Protein AF-0000000087665126 (afdb_homodimer)

Organism: Ancylostoma caninum (NCBI:txid29170)

Foldseek 3Di:
DDPCVVCVVVVLVVVLVVLVVVLCVLVVVLVVCVVVLACVPPDLVVLVVQLVVLVVQLVVCVVVVPVSSNVSSVVSNVSSVVSVVSNVVSNVGRPPPD/DDPCVVCVVVVLVVVLVVLVVVLCVLVVVLVVCVVQLACVPPDLVVLVVQLVVLVVQLVVCVVVVPVSSNVSSVVSNVSSVVSVVSNVVSNVGRPPPD

InterPro domains:
  IPR004316 Sugar transporter SWEET repeat [PF03083] (10-93)
  IPR047664 Sugar transporter SWEET [PTHR10791] (20-92)

pLDDT: mean 90.94, std 9.3, range [37.19, 98.06]

Secondary structure (DSSP, 8-state):
--HHHHHHHHHHHHHHHHHHHHHHTHHHHHHHHHHHTS-TT--SHHHHHHHHHHHHHHHHHHHHT-HHHHHHHHHHHHHHHHHHHHHHHHHHS-S---/--HHHHHHHHHHHHHHHHHHHHHHTHHHHHHHHHHHTS-TT--SHHHHHHHHHHHHHHHHHHHHT-HHHHHHHHHHHHHHHHHHHHHHHHHHS-S---

Nearest PDB structures (foldseek):
  4rng-assembly4_C-2  TM=8.001E-01  e=9.526E-03  Thermodesulfovibrio yellowstonii DSM 11347
  4rng-assembly2_D  TM=8.022E-01  e=1.193E-02  Thermodesulfovibrio yellowstonii DSM 11347
  5uhs-assembly1_B  TM=7.343E-01  e=8.045E-03  Leptospira biflexa serovar Patoc strain 'Patoc 1 (Paris)'
  4qnc-assembly1_A  TM=7.552E-01  e=1.770E-02  Leptospira biflexa serovar Patoc strain 'Patoc 1 (Paris)'
  4x5m-assembly2_B  TM=6.784E-01  e=4.120E-02  Escherichia coli UMEA 3162-1

Structure (mmCIF, N/CA/C/O backbone):
data_AF-0000000087665126-model_v1
#
loop_
_entity.id
_entity.type
_entity.pdbx_description
1 polymer 'Sugar transporter SWEET1'
#
loop_
_atom_site.group_PDB
_atom_site.id
_atom_site.type_symbol
_atom_site.label_atom_id
_atom_site.label_alt_id
_atom_site.label_comp_id
_atom_site.label_asym_id
_atom_site.label_entity_id
_atom_site.label_seq_id
_atom_site.pdbx_PDB_ins_code
_atom_site.Cartn_x
_atom_site.Cartn_y
_atom_site.Cartn_z
_atom_site.occupancy
_atom_site.B_iso_or_equiv
_atom_site.auth_seq_id
_atom_site.auth_comp_id
_atom_site.auth_asym_id
_atom_site.auth_atom_id
_atom_site.pdbx_PDB_model_num
ATOM 1 N N . MET A 1 1 ? -15.461 -27.641 -11.719 1 64.5 1 MET A N 1
ATOM 2 C CA . MET A 1 1 ? -15.117 -26.234 -11.516 1 64.5 1 MET A CA 1
ATOM 3 C C . MET A 1 1 ? -14.914 -25.938 -10.031 1 64.5 1 MET A C 1
ATOM 5 O O . MET A 1 1 ? -15.836 -26.094 -9.227 1 64.5 1 MET A O 1
ATOM 9 N N . THR A 1 2 ? -13.555 -25.922 -9.477 1 79.25 2 THR A N 1
ATOM 10 C CA . THR A 1 2 ? -13.211 -25.859 -8.062 1 79.25 2 THR A CA 1
ATOM 11 C C . THR A 1 2 ? -13.555 -24.469 -7.496 1 79.25 2 THR A C 1
ATOM 13 O O . THR A 1 2 ? -13.805 -23.531 -8.25 1 79.25 2 THR A O 1
ATOM 16 N N . LEU A 1 3 ? -14.031 -24.578 -6.344 1 79.62 3 LEU A N 1
ATOM 17 C CA . LEU A 1 3 ? -14.273 -23.344 -5.617 1 79.62 3 LEU A CA 1
ATOM 18 C C . LEU A 1 3 ? -13.242 -22.281 -5.988 1 79.62 3 LEU A C 1
ATOM 20 O O . LEU A 1 3 ? -13.578 -21.109 -6.156 1 79.62 3 LEU A O 1
ATOM 24 N N . ALA A 1 4 ? -12.055 -22.75 -6.184 1 83.19 4 ALA A N 1
ATOM 25 C CA . ALA A 1 4 ? -10.977 -21.812 -6.52 1 83.19 4 ALA A CA 1
ATOM 26 C C . ALA A 1 4 ? -11.203 -21.188 -7.895 1 83.19 4 ALA A C 1
ATOM 28 O O . ALA A 1 4 ? -11.008 -19.984 -8.07 1 83.19 4 ALA A O 1
ATOM 29 N N . GLU A 1 5 ? -11.641 -21.906 -8.836 1 88.88 5 GLU A N 1
ATOM 30 C CA . GLU A 1 5 ? -11.867 -21.422 -10.188 1 88.88 5 GLU A CA 1
ATOM 31 C C . GLU A 1 5 ? -13.039 -20.453 -10.25 1 88.88 5 GLU A C 1
ATOM 33 O O . GLU A 1 5 ? -13.062 -19.531 -11.078 1 88.88 5 GLU A O 1
ATOM 38 N N . ASP A 1 6 ? -13.922 -20.688 -9.352 1 91.75 6 ASP A N 1
ATOM 39 C CA . ASP A 1 6 ? -15.125 -19.859 -9.344 1 91.75 6 ASP A CA 1
ATOM 40 C C . ASP A 1 6 ? -14.891 -18.547 -8.586 1 91.75 6 ASP A C 1
ATOM 42 O O . ASP A 1 6 ? -15.445 -17.516 -8.938 1 91.75 6 ASP A O 1
ATOM 46 N N . VAL A 1 7 ? -14.141 -18.625 -7.57 1 92.44 7 VAL A N 1
ATOM 47 C CA . VAL A 1 7 ? -14 -17.484 -6.652 1 92.44 7 VAL A CA 1
ATOM 48 C C . VAL A 1 7 ? -12.82 -16.609 -7.09 1 92.44 7 VAL A C 1
ATOM 50 O O . VAL A 1 7 ? -12.82 -15.406 -6.855 1 92.44 7 VAL A O 1
ATOM 53 N N . LEU A 1 8 ? -11.828 -17.141 -7.809 1 94.38 8 LEU A N 1
ATOM 54 C CA . LEU A 1 8 ? -10.562 -16.484 -8.109 1 94.38 8 LEU A CA 1
ATOM 55 C C . LEU A 1 8 ? -10.789 -15.25 -8.977 1 94.38 8 LEU A C 1
ATOM 57 O O . LEU A 1 8 ? -10.188 -14.203 -8.734 1 94.38 8 LEU A O 1
ATOM 61 N N . PRO A 1 9 ? -11.68 -15.32 -9.961 1 94.38 9 PRO A N 1
ATOM 62 C CA . PRO A 1 9 ? -11.875 -14.117 -10.766 1 94.38 9 PRO A CA 1
ATOM 63 C C . PRO A 1 9 ? -12.43 -12.945 -9.961 1 94.38 9 PRO A C 1
ATOM 65 O O . PRO A 1 9 ? -12.07 -11.797 -10.203 1 94.38 9 PRO A O 1
ATOM 68 N N . TYR A 1 10 ? -13.242 -13.266 -9.062 1 94.06 10 TYR A N 1
ATOM 69 C CA . TYR A 1 10 ? -13.82 -12.219 -8.227 1 94.06 10 TYR A CA 1
ATOM 70 C C . TYR A 1 10 ? -12.781 -11.664 -7.254 1 94.06 10 TYR A C 1
ATOM 72 O O . TYR A 1 10 ? -12.719 -10.453 -7.027 1 94.06 10 TYR A O 1
ATOM 80 N N . LEU A 1 11 ? -12 -12.484 -6.727 1 93.81 11 LEU A N 1
ATOM 81 C CA . LEU A 1 11 ? -10.945 -12.062 -5.809 1 93.81 11 LEU A CA 1
ATOM 82 C C . LEU A 1 11 ? -9.883 -11.242 -6.539 1 93.81 11 LEU A C 1
ATOM 84 O O . LEU A 1 11 ? -9.398 -10.242 -6.012 1 93.81 11 LEU A O 1
ATOM 88 N N . SER A 1 12 ? -9.555 -11.68 -7.695 1 96.44 12 SER A N 1
ATOM 89 C CA . SER A 1 12 ? -8.602 -10.945 -8.516 1 96.44 12 SER A CA 1
ATOM 90 C C . SER A 1 12 ? -9.086 -9.523 -8.781 1 96.44 12 SER A C 1
ATOM 92 O O . SER A 1 12 ? -8.328 -8.562 -8.625 1 96.44 12 SER A O 1
ATOM 94 N N . PHE A 1 13 ? -10.312 -9.516 -9.125 1 96.44 13 PHE A N 1
ATOM 95 C CA . PHE A 1 13 ? -10.906 -8.219 -9.414 1 96.44 13 PHE A CA 1
ATOM 96 C C . PHE A 1 13 ? -10.922 -7.34 -8.172 1 96.44 13 PHE A C 1
ATOM 98 O O . PHE A 1 13 ? -10.562 -6.16 -8.234 1 96.44 13 PHE A O 1
ATOM 105 N N . SER A 1 14 ? -11.297 -7.785 -7.039 1 96.19 14 SER A N 1
ATOM 106 C CA . SER A 1 14 ? -11.367 -7.027 -5.793 1 96.19 14 SER A CA 1
ATOM 107 C C . SER A 1 14 ? -9.977 -6.594 -5.336 1 96.19 14 SER A C 1
ATOM 109 O O . SER A 1 14 ? -9.797 -5.469 -4.859 1 96.19 14 SER A O 1
ATOM 111 N N . ALA A 1 15 ? -9.055 -7.48 -5.48 1 96.38 15 ALA A N 1
ATOM 112 C CA . ALA A 1 15 ? -7.676 -7.164 -5.113 1 96.38 15 ALA A CA 1
ATOM 113 C C . ALA A 1 15 ? -7.125 -6.031 -5.977 1 96.38 15 ALA A C 1
ATOM 115 O O . ALA A 1 15 ? -6.488 -5.109 -5.461 1 96.38 15 ALA A O 1
ATOM 116 N N . ILE A 1 16 ? -7.48 -6.07 -7.242 1 97.06 16 ILE A N 1
ATOM 117 C CA . ILE A 1 16 ? -7.035 -5.031 -8.156 1 97.06 16 ILE A CA 1
ATOM 118 C C . ILE A 1 16 ? -7.68 -3.697 -7.785 1 97.06 16 ILE A C 1
ATOM 120 O O . ILE A 1 16 ? -6.984 -2.691 -7.617 1 97.06 16 ILE A O 1
ATOM 124 N N . CYS A 1 17 ? -8.93 -3.723 -7.547 1 96.19 17 CYS A N 1
ATOM 125 C CA . CYS A 1 17 ? -9.672 -2.502 -7.25 1 96.19 17 CYS A CA 1
ATOM 126 C C . CYS A 1 17 ? -9.195 -1.888 -5.938 1 96.19 17 CYS A C 1
ATOM 128 O O . CYS A 1 17 ? -8.969 -0.679 -5.859 1 96.19 17 CYS A O 1
ATOM 130 N N . SER A 1 18 ? -9.039 -2.633 -4.953 1 95.25 18 SER A N 1
ATOM 131 C CA . SER A 1 18 ? -8.625 -2.123 -3.65 1 95.25 18 SER A CA 1
ATOM 132 C C . SER A 1 18 ? -7.199 -1.582 -3.699 1 95.25 18 SER A C 1
ATOM 134 O O . SER A 1 18 ? -6.898 -0.555 -3.088 1 95.25 18 SER A O 1
ATOM 136 N N . THR A 1 19 ? -6.324 -2.24 -4.434 1 96.19 19 THR A N 1
ATOM 137 C CA . THR A 1 19 ? -4.945 -1.787 -4.562 1 96.19 19 THR A CA 1
ATOM 138 C C . THR A 1 19 ? -4.875 -0.481 -5.348 1 96.19 19 THR A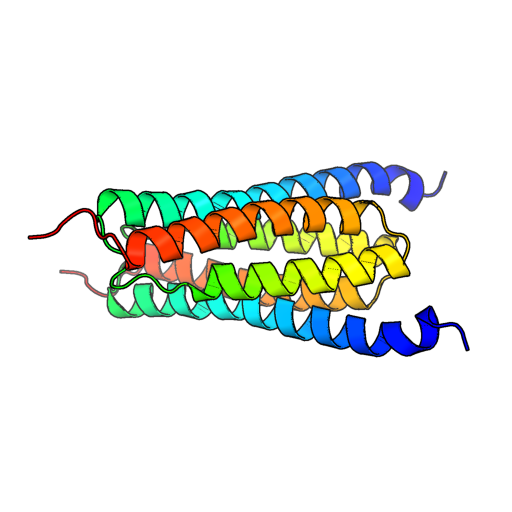 C 1
ATOM 140 O O . THR A 1 19 ? -4.145 0.439 -4.969 1 96.19 19 T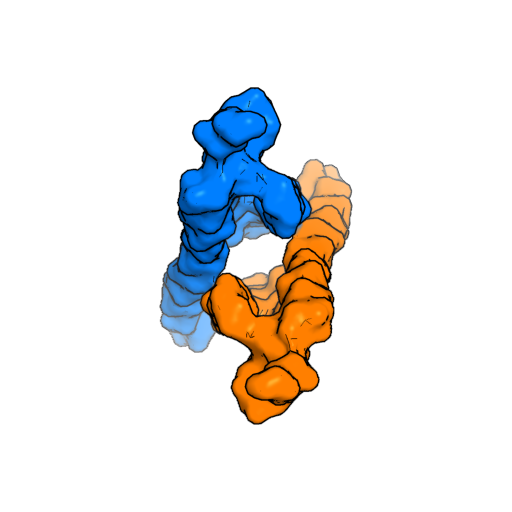HR A O 1
ATOM 143 N N . ILE A 1 20 ? -5.668 -0.393 -6.371 1 94.06 20 ILE A N 1
ATOM 144 C CA . ILE A 1 20 ? -5.723 0.848 -7.133 1 94.06 20 ILE A CA 1
ATOM 145 C C . ILE A 1 20 ? -6.281 1.969 -6.262 1 94.06 20 ILE A C 1
ATOM 147 O O . ILE A 1 20 ? -5.797 3.102 -6.309 1 94.06 20 ILE A O 1
ATOM 151 N N . GLY A 1 21 ? -7.32 1.674 -5.5 1 92.62 21 GLY A N 1
ATOM 152 C CA . GLY A 1 21 ? -7.832 2.623 -4.523 1 92.62 21 GLY A CA 1
ATOM 153 C C . GLY A 1 21 ? -6.77 3.105 -3.549 1 92.62 21 GLY A C 1
ATOM 154 O O . GLY A 1 21 ? -6.703 4.297 -3.236 1 92.62 21 GLY A O 1
ATOM 155 N N . LEU A 1 22 ? -5.965 2.209 -3.117 1 91.38 22 LEU A N 1
ATOM 156 C CA . LEU A 1 22 ? -4.883 2.543 -2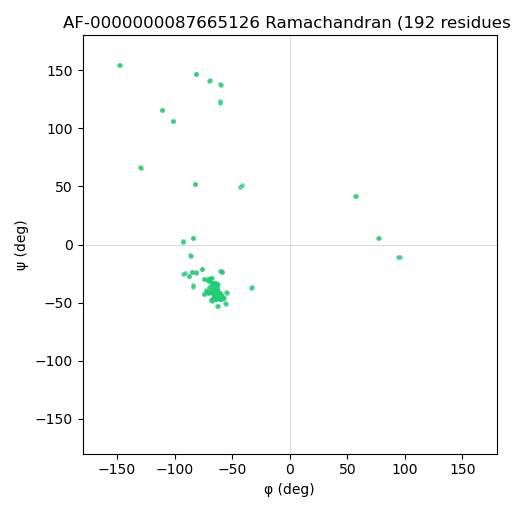.195 1 91.38 22 LEU A CA 1
ATOM 157 C C . LEU A 1 22 ? -3.885 3.492 -2.85 1 91.38 22 LEU A C 1
ATOM 159 O O . LEU A 1 22 ? -3.443 4.461 -2.227 1 91.38 22 LEU A O 1
ATOM 163 N N . PHE A 1 23 ? -3.551 3.244 -4.07 1 93.31 23 PHE A N 1
ATOM 164 C CA . PHE A 1 23 ? -2.596 4.09 -4.777 1 93.31 23 PHE A CA 1
ATOM 165 C C . PHE A 1 23 ? -3.18 5.473 -5.035 1 93.31 23 PHE A C 1
ATOM 167 O O . PHE A 1 23 ? -2.453 6.469 -5.043 1 93.31 23 PHE A O 1
ATOM 174 N N . LEU A 1 24 ? -4.445 5.527 -5.156 1 90.94 24 LEU A N 1
ATOM 175 C CA . LEU A 1 24 ? -5.082 6.809 -5.426 1 90.94 24 LEU A CA 1
ATOM 176 C C . LEU A 1 24 ? -5.137 7.664 -4.164 1 90.94 24 LEU A C 1
ATOM 178 O O . LEU A 1 24 ? -5.293 8.883 -4.238 1 90.94 24 LEU A O 1
ATOM 182 N N . CYS A 1 25 ? -5.035 7.039 -2.969 1 86.12 25 CYS A N 1
ATOM 183 C CA . CYS A 1 25 ? -4.957 7.801 -1.728 1 86.12 25 CYS A CA 1
ATOM 184 C C . CYS A 1 25 ? -3.752 8.734 -1.735 1 86.12 25 CYS A C 1
ATOM 186 O O . CYS A 1 25 ? -3.748 9.758 -1.049 1 86.12 25 CYS A O 1
ATOM 188 N N . GLY A 1 26 ? -2.686 8.484 -2.521 1 86.62 26 GLY A N 1
ATOM 189 C CA . GLY A 1 26 ? -1.535 9.359 -2.664 1 86.62 26 GLY A CA 1
ATOM 190 C C . GLY A 1 26 ? -1.896 10.734 -3.195 1 86.62 26 GLY A C 1
ATOM 191 O O . GLY A 1 26 ? -1.176 11.711 -2.957 1 86.62 26 GLY A O 1
ATOM 192 N N . LEU A 1 27 ? -3.059 10.766 -3.887 1 88.12 27 LEU A N 1
ATOM 193 C CA . LEU A 1 27 ? -3.537 12.047 -4.406 1 88.12 27 LEU A CA 1
ATOM 194 C C . LEU A 1 27 ? -3.904 12.992 -3.27 1 88.12 27 LEU A C 1
ATOM 196 O O . LEU A 1 27 ? -3.789 14.211 -3.41 1 88.12 27 LEU A O 1
ATOM 200 N N . GLN A 1 28 ? -4.375 12.375 -2.252 1 82.88 28 GLN A N 1
ATOM 201 C CA . GLN A 1 28 ? -4.723 13.195 -1.1 1 82.88 28 GLN A CA 1
ATOM 202 C C . GLN A 1 28 ? -3.496 13.93 -0.556 1 82.88 28 GLN A C 1
ATOM 204 O O . GLN A 1 28 ? -3.57 15.109 -0.21 1 82.88 28 GLN A O 1
ATOM 209 N N . ILE A 1 29 ? -2.416 13.234 -0.465 1 83.12 29 ILE A N 1
ATOM 210 C CA . ILE A 1 29 ? -1.168 13.836 -0.003 1 83.12 29 ILE A CA 1
ATOM 211 C C . ILE A 1 29 ? -0.731 14.93 -0.972 1 83.12 29 ILE A C 1
ATOM 213 O O . ILE A 1 29 ? -0.358 16.031 -0.551 1 83.12 29 ILE A O 1
ATOM 217 N N . CYS A 1 30 ? -0.88 14.75 -2.184 1 89.06 30 CYS A N 1
ATOM 218 C CA . CYS A 1 30 ? -0.479 15.719 -3.199 1 89.06 30 CYS A CA 1
ATOM 219 C C . CYS A 1 30 ? -1.371 16.953 -3.16 1 89.06 30 CYS A C 1
ATOM 221 O O . CYS A 1 30 ? -0.898 18.078 -3.365 1 89.06 30 CYS A O 1
ATOM 223 N N . SER A 1 31 ? -2.619 16.625 -2.889 1 87.5 31 SER A N 1
ATOM 224 C CA . SER A 1 31 ? -3.547 17.75 -2.785 1 87.5 31 SER A CA 1
ATOM 225 C C . SER A 1 31 ? -3.193 18.656 -1.607 1 87.5 31 SER A C 1
ATOM 227 O O . SER A 1 31 ? -3.279 19.875 -1.709 1 87.5 31 SER A O 1
ATOM 229 N N . ARG A 1 32 ? -2.811 18.078 -0.585 1 83.56 32 ARG A N 1
ATOM 230 C CA . ARG A 1 32 ? -2.402 18.859 0.586 1 83.56 32 ARG A CA 1
ATOM 231 C C . ARG A 1 32 ? -1.146 19.672 0.296 1 83.56 32 ARG A C 1
ATOM 233 O O . ARG A 1 32 ? -1.043 20.828 0.708 1 83.56 32 ARG A O 1
ATOM 240 N N . ILE A 1 33 ? -0.243 19.156 -0.381 1 86.81 33 ILE A N 1
ATOM 241 C CA . ILE A 1 33 ? 0.986 19.828 -0.771 1 86.81 33 ILE A CA 1
ATOM 242 C C . ILE A 1 33 ? 0.651 21.031 -1.66 1 86.81 33 ILE A C 1
ATOM 244 O O . ILE A 1 33 ? 1.206 22.125 -1.483 1 86.81 33 ILE A O 1
ATOM 248 N N . ARG A 1 34 ? -0.2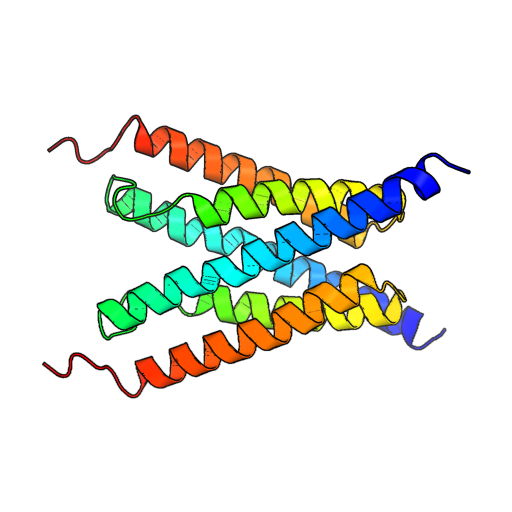7 20.719 -2.504 1 89.69 34 ARG A N 1
ATOM 249 C CA . ARG A 1 34 ? -0.683 21.781 -3.41 1 89.69 34 ARG A CA 1
ATOM 250 C C . ARG A 1 34 ? -1.339 22.938 -2.646 1 89.69 34 ARG A C 1
ATOM 252 O O . ARG A 1 34 ? -1.068 24.109 -2.92 1 89.69 34 ARG A O 1
ATOM 259 N N . GLN A 1 35 ? -2.182 22.625 -1.687 1 88 35 GLN A N 1
ATOM 260 C CA . GLN A 1 35 ? -2.908 23.625 -0.905 1 88 35 GLN A CA 1
ATOM 261 C C . GLN A 1 35 ? -1.958 24.438 -0.033 1 88 35 GLN A C 1
ATOM 263 O O . GLN A 1 35 ? -2.115 25.656 0.096 1 88 35 GLN A O 1
ATOM 268 N N . ARG A 1 36 ? -0.959 23.766 0.536 1 87.75 36 ARG A N 1
ATOM 269 C CA . ARG A 1 36 ? -0.003 24.438 1.408 1 87.75 36 ARG A CA 1
ATOM 270 C C . ARG A 1 36 ? 1.072 25.156 0.594 1 87.75 36 ARG A C 1
ATOM 272 O O . ARG A 1 36 ? 1.711 26.078 1.082 1 87.75 36 ARG A O 1
ATOM 279 N N . GLY A 1 37 ? 1.25 24.688 -0.558 1 91.62 37 GLY A N 1
ATOM 280 C CA . GLY A 1 37 ? 2.236 25.281 -1.444 1 91.62 37 GLY A CA 1
ATOM 281 C C . GLY A 1 37 ? 3.662 24.875 -1.103 1 91.62 37 GLY A C 1
ATOM 282 O O . GLY A 1 37 ? 4.613 25.5 -1.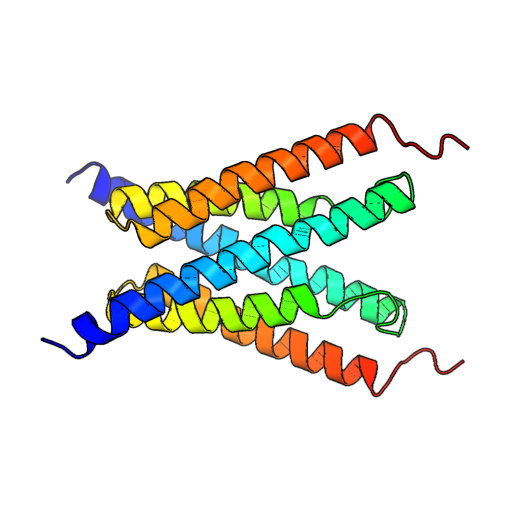582 1 91.62 37 GLY A O 1
ATOM 283 N N . THR A 1 38 ? 3.795 23.984 -0.158 1 88.44 38 THR A N 1
ATOM 284 C CA . THR A 1 38 ? 5.113 23.531 0.28 1 88.44 38 THR A CA 1
ATOM 285 C C . THR A 1 38 ? 5.062 22.078 0.725 1 88.44 38 THR A C 1
ATOM 287 O O . THR A 1 38 ? 3.992 21.547 1.033 1 88.44 38 THR A O 1
ATOM 290 N N . THR A 1 39 ? 6.16 21.422 0.642 1 88.5 39 THR A N 1
ATOM 291 C CA . THR A 1 39 ? 6.254 20.031 1.097 1 88.5 39 THR A CA 1
ATOM 292 C C . THR A 1 39 ? 6.719 19.969 2.549 1 88.5 39 THR A C 1
ATOM 294 O O . THR A 1 39 ? 6.852 18.891 3.117 1 88.5 39 THR A O 1
ATOM 297 N N . GLU A 1 40 ? 6.91 21.141 3.164 1 83 40 GLU A N 1
ATOM 298 C CA . GLU A 1 40 ? 7.395 21.172 4.539 1 83 40 GLU A CA 1
ATOM 299 C C . GLU A 1 40 ? 6.434 20.453 5.484 1 83 40 GLU A C 1
ATOM 301 O O . GLU A 1 40 ? 5.223 20.688 5.441 1 83 40 GLU A O 1
ATOM 306 N N . GLY A 1 41 ? 6.883 19.438 6.23 1 77.75 41 GLY A N 1
ATOM 307 C CA . GLY A 1 41 ? 6.055 18.688 7.16 1 77.75 41 GLY A CA 1
ATOM 308 C C . GLY A 1 41 ? 5.465 17.422 6.555 1 77.75 41 GLY A C 1
ATOM 309 O O . GLY A 1 41 ? 4.762 16.672 7.234 1 77.75 41 GLY A O 1
ATOM 310 N N . THR A 1 42 ? 5.648 17.375 5.188 1 77.25 42 THR A N 1
ATOM 311 C CA . THR A 1 42 ? 5.156 16.188 4.508 1 77.25 42 THR A CA 1
ATOM 312 C C . THR A 1 42 ? 6.316 15.344 3.984 1 77.25 42 THR A C 1
ATOM 314 O O . THR A 1 42 ? 7.098 15.805 3.148 1 77.25 42 THR A O 1
ATOM 317 N N . GLY A 1 43 ? 6.512 14.141 4.469 1 79.25 43 GLY A N 1
ATOM 318 C CA . GLY A 1 43 ? 7.59 13.266 4.031 1 79.25 43 GLY A CA 1
ATOM 319 C C . GLY A 1 43 ? 7.277 12.531 2.744 1 79.25 43 GLY A C 1
ATOM 320 O O . GLY A 1 43 ? 6.113 12.305 2.42 1 79.25 43 GLY A O 1
ATOM 321 N N . SER A 1 44 ? 8.375 12.312 1.943 1 84.75 44 SER A N 1
ATOM 322 C CA . SER A 1 44 ? 8.25 11.547 0.708 1 84.75 44 SER A CA 1
ATOM 323 C C . SER A 1 44 ? 8.336 10.047 0.975 1 84.75 44 SER A C 1
ATOM 325 O O . SER A 1 44 ? 8.227 9.242 0.049 1 84.75 44 SER A O 1
ATOM 327 N N . GLY A 1 45 ? 8.391 9.633 2.164 1 85.69 45 GLY A N 1
ATOM 328 C CA . GLY A 1 45 ? 8.633 8.258 2.568 1 85.69 45 GLY A CA 1
ATOM 329 C C . GLY A 1 45 ? 7.641 7.273 1.971 1 85.69 45 GLY A C 1
ATOM 330 O O . GLY A 1 45 ? 8.031 6.328 1.287 1 85.69 45 GLY A O 1
ATOM 331 N N . PRO A 1 46 ? 6.383 7.609 2.131 1 84 46 PRO A N 1
ATOM 332 C CA . PRO A 1 46 ? 5.383 6.672 1.623 1 84 46 PRO A CA 1
ATOM 333 C C . PRO A 1 46 ? 5.449 6.5 0.107 1 84 46 PRO A C 1
ATOM 335 O O . PRO A 1 46 ? 5.27 5.391 -0.4 1 84 46 PRO A O 1
ATOM 338 N N . PHE A 1 47 ? 5.801 7.559 -0.633 1 92.25 47 PHE A N 1
ATOM 339 C CA . PHE A 1 47 ? 5.859 7.492 -2.088 1 92.25 47 PHE A CA 1
ATOM 340 C C . PHE A 1 47 ? 7.086 6.707 -2.543 1 92.25 47 PHE A C 1
ATOM 342 O O . PHE A 1 47 ? 6.992 5.867 -3.443 1 92.25 47 PHE A O 1
ATOM 349 N N . LEU A 1 48 ? 8.148 6.969 -1.899 1 92.56 48 LEU A N 1
ATOM 350 C CA . LEU A 1 48 ? 9.398 6.316 -2.268 1 92.56 48 LEU A CA 1
ATOM 351 C C . LEU A 1 48 ? 9.344 4.824 -1.97 1 92.56 48 LEU A C 1
ATOM 353 O O . LEU A 1 48 ? 9.695 4 -2.82 1 92.56 48 LEU A O 1
ATOM 357 N N . ILE A 1 49 ? 8.93 4.457 -0.826 1 93.88 49 ILE A N 1
ATOM 358 C CA . ILE A 1 49 ? 8.883 3.055 -0.422 1 93.88 49 ILE A CA 1
ATOM 359 C C . ILE A 1 49 ? 7.875 2.299 -1.28 1 93.88 49 ILE A C 1
ATOM 361 O O . ILE A 1 49 ? 8.117 1.16 -1.685 1 93.88 49 ILE A O 1
ATOM 365 N N . THR A 1 50 ? 6.734 2.939 -1.585 1 95.38 50 THR A N 1
ATOM 366 C CA . THR A 1 50 ? 5.746 2.307 -2.451 1 95.38 50 THR A CA 1
ATOM 367 C C . THR A 1 50 ? 6.316 2.076 -3.846 1 95.38 50 THR A C 1
ATOM 369 O O . THR A 1 50 ? 6.074 1.034 -4.461 1 95.38 50 THR A O 1
ATOM 372 N N . PHE A 1 51 ? 7.086 3.037 -4.344 1 96.44 51 PHE A N 1
ATOM 373 C CA . PHE A 1 51 ? 7.727 2.93 -5.648 1 96.44 51 PHE A CA 1
ATOM 374 C C . PHE A 1 51 ? 8.664 1.726 -5.695 1 96.44 51 PHE A C 1
ATOM 376 O O . PHE A 1 51 ? 8.594 0.918 -6.625 1 96.44 51 PHE A O 1
ATOM 383 N N . ILE A 1 52 ? 9.422 1.611 -4.711 1 96.38 52 ILE A N 1
ATOM 384 C CA . ILE A 1 52 ? 10.367 0.511 -4.605 1 96.38 52 ILE A CA 1
ATOM 385 C C . ILE A 1 52 ? 9.617 -0.811 -4.473 1 96.38 52 ILE A C 1
ATOM 387 O O . ILE A 1 52 ? 9.961 -1.796 -5.133 1 96.38 52 ILE A O 1
ATOM 391 N N . SER A 1 53 ? 8.594 -0.825 -3.676 1 97.31 53 SER A N 1
ATOM 392 C CA . SER A 1 53 ? 7.793 -2.025 -3.463 1 97.31 53 SER A CA 1
ATOM 393 C C . SER A 1 53 ? 7.133 -2.484 -4.758 1 97.31 53 SER A C 1
ATOM 395 O O . SER A 1 53 ? 7.184 -3.668 -5.102 1 97.31 53 SER A O 1
ATOM 397 N N . CYS A 1 54 ? 6.617 -1.571 -5.484 1 98 54 CYS A N 1
ATOM 398 C CA . CYS A 1 54 ? 5.988 -1.91 -6.754 1 98 54 CYS A CA 1
ATOM 399 C C . CYS A 1 54 ? 7.004 -2.506 -7.723 1 98 54 CYS A C 1
ATOM 401 O O . CYS A 1 54 ? 6.684 -3.426 -8.477 1 98 54 CYS A O 1
ATOM 403 N N . ALA A 1 55 ? 8.188 -2.006 -7.719 1 98 55 ALA A N 1
ATOM 404 C CA . ALA A 1 55 ? 9.227 -2.527 -8.594 1 98 55 ALA A CA 1
ATOM 405 C C . ALA A 1 55 ? 9.57 -3.973 -8.242 1 98 55 ALA A C 1
ATOM 407 O O . ALA A 1 55 ? 9.688 -4.824 -9.125 1 98 55 ALA A O 1
ATOM 408 N N . PHE A 1 56 ? 9.641 -4.25 -6.973 1 97.38 56 PHE A N 1
ATOM 409 C CA . PHE A 1 56 ? 9.969 -5.598 -6.531 1 97.38 56 PHE A CA 1
ATOM 410 C C . PHE A 1 56 ? 8.82 -6.559 -6.816 1 97.38 56 PHE A C 1
ATOM 412 O O . PHE A 1 56 ? 9.031 -7.668 -7.309 1 97.38 56 PHE A O 1
ATOM 419 N N . TRP A 1 57 ? 7.621 -6.164 -6.602 1 97.69 57 TRP A N 1
ATOM 420 C CA . TRP A 1 57 ? 6.457 -7.023 -6.809 1 97.69 57 TRP A CA 1
ATOM 421 C C . TRP A 1 57 ? 6.211 -7.25 -8.297 1 97.69 57 TRP A C 1
ATOM 423 O O . TRP A 1 57 ? 5.715 -8.305 -8.695 1 97.69 57 TRP A O 1
ATOM 433 N N . LEU A 1 58 ? 6.594 -6.234 -9.047 1 97.94 58 LEU A N 1
ATOM 434 C CA . LEU A 1 58 ? 6.48 -6.402 -10.492 1 97.94 58 LEU A CA 1
ATOM 435 C C . LEU A 1 58 ? 7.398 -7.512 -10.984 1 97.94 58 LEU A C 1
ATOM 437 O O . LEU A 1 58 ? 6.969 -8.398 -11.727 1 97.94 58 LEU A O 1
ATOM 441 N N . GLN A 1 59 ? 8.594 -7.492 -10.547 1 97.62 59 GLN A N 1
ATOM 442 C CA . GLN A 1 59 ? 9.539 -8.539 -10.914 1 97.62 59 GLN A CA 1
ATOM 443 C C . GLN A 1 59 ? 9.102 -9.891 -10.367 1 97.62 59 GLN A C 1
ATOM 445 O O . GLN A 1 59 ? 9.188 -10.906 -11.07 1 97.62 59 GLN A O 1
ATOM 450 N N . TYR A 1 60 ? 8.617 -9.867 -9.195 1 96.94 60 TYR A N 1
ATOM 451 C CA . TYR A 1 60 ? 8.086 -11.078 -8.562 1 96.94 60 TYR A CA 1
ATOM 452 C C . TYR A 1 60 ? 6.93 -11.648 -9.367 1 96.94 60 TYR A C 1
ATOM 454 O O . TYR A 1 60 ? 6.883 -12.859 -9.625 1 96.94 60 TYR A O 1
ATOM 462 N N . GLY A 1 61 ? 6.055 -10.758 -9.727 1 97.12 61 GLY A N 1
ATOM 463 C CA . GLY A 1 61 ? 4.914 -11.188 -10.523 1 97.12 61 GLY A CA 1
ATOM 464 C C . GLY A 1 61 ? 5.309 -11.781 -11.859 1 97.12 61 GLY A C 1
ATOM 465 O O . GLY A 1 61 ? 4.711 -12.758 -12.305 1 97.12 61 GLY A O 1
ATOM 466 N N . VAL A 1 62 ? 6.285 -11.172 -12.547 1 96.5 62 VAL A N 1
ATOM 467 C CA . VAL A 1 62 ? 6.754 -11.664 -13.836 1 96.5 62 VAL A CA 1
ATOM 468 C C . VAL A 1 62 ? 7.328 -13.07 -13.68 1 96.5 62 VAL A C 1
ATOM 470 O O . VAL A 1 62 ? 6.992 -13.977 -14.438 1 96.5 62 VAL A O 1
ATOM 473 N N . LEU A 1 63 ? 8.133 -13.242 -12.641 1 94.62 63 LEU A N 1
ATOM 474 C CA . LEU A 1 63 ? 8.758 -14.547 -12.414 1 94.62 63 LEU A CA 1
ATOM 475 C C . LEU A 1 63 ? 7.715 -15.594 -12.039 1 94.62 63 LEU A C 1
ATOM 477 O O . LEU A 1 63 ? 7.828 -16.75 -12.43 1 94.62 63 LEU A O 1
ATOM 481 N N . LYS A 1 64 ? 6.719 -15.172 -11.352 1 95.69 64 LYS A N 1
ATOM 482 C CA . LYS A 1 64 ? 5.656 -16.078 -10.914 1 95.69 64 LYS A CA 1
ATOM 483 C C . LYS A 1 64 ? 4.582 -16.234 -11.984 1 95.69 64 LYS A C 1
ATOM 485 O O . LYS A 1 64 ? 3.676 -17.047 -11.852 1 95.69 64 LYS A O 1
ATOM 490 N N . GLN A 1 65 ? 4.691 -15.383 -13 1 95.69 65 GLN A N 1
ATOM 491 C CA . GLN A 1 65 ? 3.707 -15.359 -14.078 1 95.69 65 GLN A CA 1
ATOM 492 C C . GLN A 1 65 ? 2.305 -15.102 -13.531 1 95.69 65 GLN A C 1
ATOM 494 O O . GLN A 1 65 ? 1.36 -15.812 -13.875 1 95.69 65 GLN A O 1
ATOM 499 N N . ASP A 1 66 ? 2.223 -14.227 -12.625 1 97.12 66 ASP A N 1
ATOM 500 C CA . ASP A 1 66 ? 0.963 -13.797 -12.023 1 97.12 66 ASP A CA 1
ATOM 501 C C . ASP A 1 66 ? 0.5 -12.461 -12.609 1 97.12 66 ASP A C 1
ATOM 503 O O . ASP A 1 66 ? 0.992 -11.398 -12.219 1 97.12 66 ASP A O 1
ATOM 507 N N . ASN A 1 67 ? -0.503 -12.516 -13.438 1 96.56 67 ASN A N 1
ATOM 508 C CA . ASN A 1 67 ? -0.942 -11.336 -14.18 1 96.56 67 ASN A CA 1
ATOM 509 C C . ASN A 1 67 ? -1.596 -10.305 -13.266 1 96.56 67 ASN A C 1
ATOM 511 O O . ASN A 1 67 ? -1.557 -9.109 -13.547 1 96.56 67 ASN A O 1
ATOM 515 N N . VAL A 1 68 ? -2.236 -10.812 -12.234 1 97.19 68 VAL A N 1
ATOM 516 C CA . VAL A 1 68 ? -2.883 -9.898 -11.297 1 97.19 68 VAL A CA 1
ATOM 517 C C . VAL A 1 68 ? -1.826 -9.07 -10.57 1 97.19 68 VAL A C 1
ATOM 519 O O . VAL A 1 68 ? -1.924 -7.84 -10.523 1 97.19 68 VAL A O 1
ATOM 522 N N . VAL A 1 69 ? -0.786 -9.695 -10.133 1 97.88 69 VAL A N 1
ATOM 523 C CA . VAL A 1 69 ? 0.315 -9.039 -9.43 1 97.88 69 VAL A CA 1
ATOM 524 C C . VAL A 1 69 ? 1.041 -8.094 -10.391 1 97.88 69 VAL A C 1
ATOM 526 O O . VAL A 1 69 ? 1.364 -6.961 -10.023 1 97.88 69 VAL A O 1
ATOM 529 N N . ILE A 1 70 ? 1.2 -8.5 -11.586 1 98.06 70 ILE A N 1
ATOM 530 C CA . ILE A 1 70 ? 1.888 -7.68 -12.578 1 98.06 70 ILE A CA 1
ATOM 531 C C . ILE A 1 70 ? 1.081 -6.41 -12.844 1 98.06 70 ILE A C 1
ATOM 533 O O . ILE A 1 70 ? 1.619 -5.301 -12.797 1 98.06 70 ILE A O 1
ATOM 537 N N . LEU A 1 71 ? -0.142 -6.598 -13.023 1 97.88 71 LEU A N 1
ATOM 538 C CA . LEU A 1 71 ? -1 -5.48 -13.406 1 97.88 71 LEU A CA 1
ATOM 539 C C . LEU A 1 71 ? -1.021 -4.414 -12.32 1 97.88 71 LEU A C 1
ATOM 541 O O . LEU A 1 71 ? -0.795 -3.234 -12.594 1 97.88 71 LEU A O 1
ATOM 545 N N . VAL A 1 72 ? -1.304 -4.75 -11.109 1 97.12 72 VAL A N 1
ATOM 546 C CA . VAL A 1 72 ? -1.462 -3.768 -10.047 1 97.12 72 VAL A CA 1
ATOM 547 C C . VAL A 1 72 ? -0.133 -3.059 -9.797 1 97.12 72 VAL A C 1
ATOM 549 O O . VAL A 1 72 ? -0.109 -1.866 -9.477 1 97.12 72 VAL A O 1
ATOM 552 N N . ASN A 1 73 ? 0.946 -3.705 -9.953 1 97.94 73 ASN A N 1
ATOM 553 C CA . ASN A 1 73 ? 2.238 -3.111 -9.633 1 97.94 73 ASN A CA 1
ATOM 554 C C . ASN A 1 73 ? 2.783 -2.291 -10.797 1 97.94 73 ASN A C 1
ATOM 556 O O . ASN A 1 73 ? 3.525 -1.33 -10.594 1 97.94 73 ASN A O 1
ATOM 560 N N . VAL A 1 74 ? 2.357 -2.574 -12.086 1 97.88 74 VAL A N 1
ATOM 561 C CA . VAL A 1 74 ? 2.643 -1.674 -13.203 1 97.88 74 VAL A CA 1
ATOM 562 C C . VAL A 1 74 ? 1.934 -0.339 -12.984 1 97.88 74 VAL A C 1
ATOM 564 O O . VAL A 1 74 ? 2.545 0.724 -13.109 1 97.88 74 VAL A O 1
ATOM 567 N N . VAL A 1 75 ? 0.728 -0.416 -12.617 1 97.19 75 VAL A N 1
ATOM 568 C CA . VAL A 1 75 ? -0.058 0.786 -12.359 1 97.19 75 VAL A CA 1
ATOM 569 C C . VAL A 1 75 ? 0.532 1.541 -11.172 1 97.19 75 VAL A C 1
ATOM 571 O O . VAL A 1 75 ? 0.715 2.76 -11.234 1 97.19 75 VAL A O 1
ATOM 574 N N . GLY A 1 76 ? 0.821 0.809 -10.141 1 97.38 76 GLY A N 1
ATOM 575 C CA . GLY A 1 76 ? 1.429 1.419 -8.969 1 97.38 76 GLY A CA 1
ATOM 576 C C . GLY A 1 76 ? 2.752 2.096 -9.266 1 97.38 76 GLY A C 1
ATOM 577 O O . GLY A 1 76 ? 2.984 3.23 -8.844 1 97.38 76 GLY A O 1
ATOM 578 N N . PHE A 1 77 ? 3.521 1.379 -10.016 1 97.62 77 PHE A N 1
ATOM 579 C CA . PHE A 1 77 ? 4.836 1.906 -10.367 1 97.62 77 PHE A CA 1
ATOM 580 C C . PHE A 1 77 ? 4.707 3.217 -11.133 1 97.62 77 PHE A C 1
ATOM 582 O O . PHE A 1 77 ? 5.414 4.184 -10.844 1 97.62 77 PHE A O 1
ATOM 589 N N . MET A 1 78 ? 3.811 3.277 -12.008 1 97.38 78 MET A N 1
ATOM 590 C CA . MET A 1 78 ? 3.588 4.477 -12.812 1 97.38 78 MET A CA 1
ATOM 591 C C . MET A 1 78 ? 3.037 5.609 -11.953 1 97.38 78 MET A C 1
ATOM 593 O O . MET A 1 78 ? 3.527 6.738 -12.016 1 97.38 78 MET A O 1
ATOM 597 N N . LEU A 1 79 ? 2.061 5.352 -11.172 1 96.38 79 LEU A N 1
ATOM 598 C CA . LEU A 1 79 ? 1.443 6.375 -10.328 1 96.38 79 LEU A CA 1
ATOM 599 C C . LEU A 1 79 ? 2.438 6.91 -9.305 1 96.38 79 LEU A C 1
ATOM 601 O O . LEU A 1 79 ? 2.535 8.125 -9.102 1 96.38 79 LEU A O 1
ATOM 605 N N . GLN A 1 80 ? 3.168 5.953 -8.672 1 96.38 80 GLN A N 1
ATOM 606 C CA . GLN A 1 80 ? 4.141 6.383 -7.672 1 96.38 80 GLN A CA 1
ATOM 607 C C . GLN A 1 80 ? 5.242 7.23 -8.305 1 96.38 80 GLN A C 1
ATOM 609 O O . GLN A 1 80 ? 5.734 8.172 -7.688 1 96.38 80 GLN A O 1
ATOM 614 N N . SER A 1 81 ? 5.625 6.902 -9.539 1 97.19 81 SER A N 1
ATOM 615 C CA . SER A 1 81 ? 6.578 7.742 -10.258 1 97.19 81 SER A CA 1
ATOM 616 C C . SER A 1 81 ? 6.051 9.164 -10.43 1 97.19 81 SER A C 1
ATOM 618 O O . SER A 1 81 ? 6.773 10.133 -10.195 1 97.19 81 SER A O 1
ATOM 620 N N . CYS A 1 82 ? 4.824 9.297 -10.766 1 96.88 82 CYS A N 1
ATOM 621 C CA . CYS A 1 82 ? 4.195 10.602 -10.922 1 96.88 82 CYS A CA 1
ATOM 622 C C . CYS A 1 82 ? 4.168 11.359 -9.602 1 96.88 82 CYS A C 1
ATOM 624 O O . CYS A 1 82 ? 4.477 12.555 -9.555 1 96.88 82 CYS A O 1
ATOM 626 N N . TYR A 1 83 ? 3.816 10.656 -8.523 1 95.31 83 TYR A N 1
ATOM 627 C CA . TYR A 1 83 ? 3.768 11.297 -7.211 1 95.31 83 TYR A CA 1
ATOM 628 C C . TYR A 1 83 ? 5.148 11.781 -6.789 1 95.31 83 TYR A C 1
ATOM 630 O O . TYR A 1 83 ? 5.289 12.891 -6.254 1 95.31 83 TYR A O 1
ATOM 638 N N . LEU A 1 84 ? 6.117 10.992 -7.027 1 95.19 84 LEU A N 1
ATOM 639 C CA . LEU A 1 84 ? 7.48 11.344 -6.645 1 95.19 84 LEU A CA 1
ATOM 640 C C . LEU A 1 84 ? 7.977 12.547 -7.441 1 95.19 84 LEU A C 1
ATOM 642 O O . LEU A 1 84 ? 8.617 13.438 -6.887 1 95.19 84 LEU A O 1
ATOM 646 N N . LEU A 1 85 ? 7.707 12.539 -8.656 1 95.81 85 LEU A N 1
ATOM 647 C CA . LEU A 1 85 ? 8.102 13.656 -9.5 1 95.81 85 LEU A CA 1
ATOM 648 C C . LEU A 1 85 ? 7.422 14.945 -9.047 1 95.81 85 LEU A C 1
ATOM 650 O O . LEU A 1 85 ? 8.062 16 -8.992 1 95.81 85 LEU A O 1
ATOM 654 N N . TYR A 1 86 ? 6.16 14.812 -8.758 1 95 86 TYR A N 1
ATOM 655 C CA . TYR A 1 86 ? 5.418 15.969 -8.273 1 95 86 TYR A CA 1
ATOM 656 C C . TYR A 1 86 ? 5.996 16.484 -6.961 1 95 86 TYR A C 1
ATOM 658 O O . TYR A 1 86 ? 6.168 17.688 -6.773 1 95 86 TYR A O 1
ATOM 666 N N . TYR A 1 87 ? 6.238 15.562 -6.086 1 93.62 87 TYR A N 1
ATOM 667 C CA . TYR A 1 87 ? 6.809 15.906 -4.789 1 93.62 87 TYR A CA 1
ATOM 668 C C . TYR A 1 87 ? 8.141 16.625 -4.957 1 93.62 87 TYR A C 1
ATOM 670 O O . TYR A 1 87 ? 8.383 17.656 -4.328 1 93.62 87 TYR A O 1
ATOM 678 N N . TYR A 1 88 ? 8.961 16.125 -5.77 1 93.31 88 TYR A N 1
ATOM 679 C CA . TYR A 1 88 ? 10.273 16.719 -6.004 1 93.31 88 TYR A CA 1
ATOM 680 C C . TYR A 1 88 ? 10.141 18.094 -6.656 1 93.31 88 TYR A C 1
ATOM 682 O O . TYR A 1 88 ? 10.883 19.016 -6.316 1 93.31 88 TYR A O 1
ATOM 690 N N . TRP A 1 89 ? 9.203 18.188 -7.566 1 94.31 89 TRP A N 1
ATOM 691 C CA . TRP A 1 89 ? 8.953 19.469 -8.227 1 94.31 89 TRP A CA 1
ATOM 692 C C . TRP A 1 89 ? 8.492 20.516 -7.223 1 94.31 89 TRP A C 1
ATOM 694 O O . TRP A 1 89 ? 8.992 21.641 -7.215 1 94.31 89 TRP A O 1
ATOM 704 N N . MET A 1 90 ? 7.648 20.156 -6.352 1 93.5 90 MET A N 1
ATOM 705 C CA . MET A 1 90 ? 7.094 21.094 -5.367 1 93.5 90 MET A CA 1
ATOM 706 C C . MET A 1 90 ? 8.125 21.422 -4.297 1 93.5 90 MET A C 1
ATOM 708 O O . MET A 1 90 ? 8.023 22.469 -3.643 1 93.5 90 MET A O 1
ATOM 712 N N . THR A 1 91 ? 9.008 20.516 -4.02 1 90.25 91 THR A N 1
ATOM 713 C CA . THR A 1 91 ? 10.094 20.781 -3.076 1 90.25 91 THR A CA 1
ATOM 714 C C . THR A 1 91 ? 11.047 21.828 -3.637 1 90.25 91 THR A C 1
ATOM 716 O O . THR A 1 91 ? 11.539 22.688 -2.9 1 90.25 91 THR A O 1
ATOM 719 N N . ARG A 1 92 ? 11.234 21.812 -4.887 1 91.56 92 ARG A N 1
ATOM 720 C CA . ARG A 1 92 ? 12.172 22.734 -5.531 1 91.56 92 ARG A CA 1
ATOM 721 C C . ARG A 1 92 ? 11.492 24.047 -5.891 1 91.56 92 ARG A C 1
ATOM 723 O O . ARG A 1 92 ? 12.141 25.094 -5.945 1 91.56 92 ARG A O 1
ATOM 730 N N . HIS A 1 93 ? 10.172 23.953 -6.113 1 92 93 HIS A N 1
ATOM 731 C CA . HIS A 1 93 ? 9.43 25.125 -6.535 1 92 93 HIS A CA 1
ATOM 732 C C . HIS A 1 93 ? 8.195 25.344 -5.664 1 92 93 HIS A C 1
ATOM 734 O O . HIS A 1 93 ? 7.062 25.203 -6.137 1 92 93 HIS A O 1
ATOM 740 N N . PRO A 1 94 ? 8.484 25.656 -4.363 1 87.94 94 PRO A N 1
ATOM 741 C CA . PRO A 1 94 ? 7.309 25.891 -3.52 1 87.94 94 PRO A CA 1
ATOM 742 C C . PRO A 1 94 ? 6.441 27.047 -4.023 1 87.94 94 PRO A C 1
ATOM 744 O O . PRO A 1 94 ? 6.961 28 -4.602 1 87.94 94 PRO A O 1
ATOM 747 N N . LEU A 1 95 ? 5.168 26.875 -4.008 1 82.75 95 LEU A N 1
ATOM 748 C CA . LEU A 1 95 ? 4.238 27.891 -4.473 1 82.75 95 LEU A CA 1
ATOM 749 C C . LEU A 1 95 ? 4.184 29.062 -3.5 1 82.75 95 LEU A C 1
ATOM 751 O O . LEU A 1 95 ? 3.865 30.188 -3.895 1 82.75 95 LEU A O 1
ATOM 755 N N . GLN A 1 96 ? 4.172 28.891 -2.115 1 68 96 GLN A N 1
ATOM 756 C CA . GLN A 1 96 ? 4.074 30 -1.174 1 68 96 GLN A CA 1
ATOM 757 C C . GLN A 1 96 ? 5.438 30.641 -0.933 1 68 96 GLN A C 1
ATOM 759 O O . GLN A 1 96 ? 6.285 30.062 -0.251 1 68 96 GLN A O 1
ATOM 764 N N . ASP A 1 97 ? 6.23 31.047 -1.953 1 53.66 97 ASP A N 1
ATOM 765 C CA . ASP A 1 97 ? 7.355 31.953 -1.699 1 53.66 97 ASP A CA 1
ATOM 766 C C . ASP A 1 97 ? 6.969 33.031 -0.71 1 53.66 97 ASP A C 1
ATOM 768 O O . ASP A 1 97 ? 6.09 33.875 -0.991 1 53.66 97 ASP A O 1
ATOM 772 N N . VAL A 1 98 ? 6.406 32.844 0.478 1 37.19 98 VAL A N 1
ATOM 773 C CA . VAL A 1 98 ? 6.48 34.125 1.166 1 37.19 98 VAL A CA 1
ATOM 774 C C . VAL A 1 98 ? 7.938 34.469 1.471 1 37.19 98 VAL A C 1
ATOM 776 O O . VAL A 1 98 ? 8.734 33.562 1.779 1 37.19 98 VAL A O 1
ATOM 779 N N . MET B 1 1 ? 19.25 -25.031 -12.797 1 65.06 1 MET B N 1
ATOM 780 C CA . MET B 1 1 ? 18.797 -24 -11.859 1 65.06 1 MET B CA 1
ATOM 781 C C . MET B 1 1 ? 18.5 -22.703 -12.594 1 65.06 1 MET B C 1
ATOM 783 O O . MET B 1 1 ? 19.391 -22.109 -13.211 1 65.06 1 MET B O 1
ATOM 787 N N . THR B 1 2 ? 17.141 -22.438 -12.992 1 78.94 2 THR B N 1
ATOM 788 C CA . THR B 1 2 ? 16.734 -21.344 -13.859 1 78.94 2 THR B CA 1
ATOM 789 C C . THR B 1 2 ? 16.906 -20 -13.156 1 78.94 2 THR B C 1
ATOM 791 O O . THR B 1 2 ? 17.094 -19.953 -11.938 1 78.94 2 THR B O 1
ATOM 794 N N . LEU B 1 3 ? 17.328 -19.125 -13.953 1 79.44 3 LEU B N 1
ATOM 795 C CA . LEU B 1 3 ? 17.422 -17.766 -13.461 1 79.44 3 LEU B CA 1
ATOM 796 C C . LEU B 1 3 ? 16.312 -17.469 -12.453 1 79.44 3 LEU B C 1
ATOM 798 O O . LEU B 1 3 ? 16.547 -16.828 -11.43 1 79.44 3 LEU B O 1
ATOM 802 N N . ALA B 1 4 ? 15.172 -18.016 -12.734 1 83.31 4 ALA B N 1
ATOM 803 C CA . ALA B 1 4 ? 14.023 -17.797 -11.859 1 83.31 4 ALA B CA 1
ATOM 804 C C . ALA B 1 4 ? 14.25 -18.422 -10.484 1 83.31 4 ALA B C 1
ATOM 806 O O . ALA B 1 4 ? 13.938 -17.812 -9.461 1 83.31 4 ALA B O 1
ATOM 807 N N . GLU B 1 5 ? 14.82 -19.562 -10.414 1 89.06 5 GLU B N 1
ATOM 808 C CA . GLU B 1 5 ? 15.055 -20.266 -9.156 1 89.06 5 GLU B CA 1
ATOM 809 C C . GLU B 1 5 ? 16.141 -19.562 -8.328 1 89.06 5 GLU B C 1
ATOM 811 O O . GLU B 1 5 ? 16.109 -19.609 -7.098 1 89.06 5 GLU B O 1
ATOM 816 N N . ASP B 1 6 ? 17 -18.953 -9.047 1 91.75 6 ASP B N 1
ATOM 817 C CA . ASP B 1 6 ? 18.109 -18.297 -8.359 1 91.75 6 ASP B CA 1
ATOM 818 C C . ASP B 1 6 ? 17.719 -16.906 -7.871 1 91.75 6 ASP B C 1
ATOM 820 O O . ASP B 1 6 ? 18.172 -16.453 -6.82 1 91.75 6 ASP B O 1
ATOM 824 N N . VAL B 1 7 ? 16.922 -16.25 -8.586 1 92.56 7 VAL B N 1
ATOM 825 C CA . VAL B 1 7 ? 16.625 -14.844 -8.328 1 92.56 7 VAL B CA 1
ATOM 826 C C . VAL B 1 7 ? 15.391 -14.742 -7.43 1 92.56 7 VAL B C 1
ATOM 828 O O . VAL B 1 7 ? 15.258 -13.789 -6.652 1 92.56 7 VAL B O 1
ATOM 831 N N . LEU B 1 8 ? 14.492 -15.734 -7.43 1 94.44 8 LEU B N 1
ATOM 832 C CA . LEU B 1 8 ? 13.18 -15.664 -6.789 1 94.44 8 LEU B CA 1
ATOM 833 C C . LEU B 1 8 ? 13.32 -15.516 -5.281 1 94.44 8 LEU B C 1
ATOM 835 O O . LEU B 1 8 ? 12.609 -14.711 -4.664 1 94.44 8 LEU B O 1
ATOM 839 N N . PRO B 1 9 ? 14.258 -16.219 -4.645 1 94.38 9 PRO B N 1
ATOM 840 C CA . PRO B 1 9 ? 14.367 -16.031 -3.195 1 94.38 9 PRO B CA 1
ATOM 841 C C . PRO B 1 9 ? 14.773 -14.617 -2.805 1 94.38 9 PRO B C 1
ATOM 843 O O . PRO B 1 9 ? 14.305 -14.102 -1.786 1 94.38 9 PRO B O 1
ATOM 846 N N . TYR B 1 10 ? 15.57 -14.062 -3.596 1 94.06 10 TYR B N 1
ATOM 847 C CA . TYR B 1 10 ? 16 -12.695 -3.309 1 94.06 10 TYR B CA 1
ATOM 848 C C . TYR B 1 10 ? 14.867 -11.703 -3.566 1 94.06 10 TYR B C 1
ATOM 850 O O . TYR B 1 10 ? 14.672 -10.758 -2.795 1 94.06 10 TYR B O 1
ATOM 858 N N . LEU B 1 11 ? 14.141 -11.906 -4.57 1 93.88 11 LEU B N 1
ATOM 859 C CA . LEU B 1 11 ? 13.016 -11.039 -4.891 1 93.88 11 LEU B CA 1
ATOM 860 C C . LEU B 1 11 ? 11.906 -11.18 -3.848 1 93.88 11 LEU B C 1
ATOM 862 O O . LEU B 1 11 ? 11.305 -10.18 -3.447 1 93.88 11 LEU B O 1
ATOM 866 N N . SER B 1 12 ? 11.68 -12.367 -3.447 1 96.5 12 SER B N 1
ATOM 867 C CA . SER B 1 12 ? 10.695 -12.609 -2.4 1 96.5 12 SER B CA 1
ATOM 868 C C . SER B 1 12 ? 11.047 -11.859 -1.123 1 96.5 12 SER B C 1
ATOM 870 O O . SER B 1 12 ? 10.195 -11.195 -0.534 1 96.5 12 SER B O 1
ATOM 872 N N . PHE B 1 13 ? 12.281 -11.977 -0.841 1 96.44 13 PHE B N 1
ATOM 873 C CA . PHE B 1 13 ? 12.758 -11.312 0.362 1 96.44 13 PHE B CA 1
ATOM 874 C C . PHE B 1 13 ? 12.617 -9.797 0.23 1 96.44 13 PHE B C 1
ATOM 876 O O . PHE B 1 13 ? 12.148 -9.125 1.15 1 96.44 13 PHE B O 1
ATOM 883 N N . SER B 1 14 ? 12.992 -9.195 -0.82 1 96.19 14 SER B N 1
ATOM 884 C CA . SER B 1 14 ? 12.922 -7.754 -1.043 1 96.19 14 SER B CA 1
ATOM 885 C C . SER B 1 14 ? 11.484 -7.266 -1.078 1 96.19 14 SER B C 1
ATOM 887 O O . SER B 1 14 ? 11.172 -6.199 -0.545 1 96.19 14 SER B O 1
ATOM 889 N N . ALA B 1 15 ? 10.656 -8.039 -1.703 1 96.31 15 ALA B N 1
ATOM 890 C CA . ALA B 1 15 ? 9.242 -7.695 -1.765 1 96.31 15 ALA B CA 1
ATOM 891 C C . ALA B 1 15 ? 8.617 -7.676 -0.371 1 96.31 15 ALA B C 1
ATOM 893 O O . ALA B 1 15 ? 7.871 -6.754 -0.03 1 96.31 15 ALA B O 1
ATOM 894 N N . ILE B 1 16 ? 9.047 -8.633 0.426 1 97.12 16 ILE B N 1
ATOM 895 C CA . ILE B 1 16 ? 8.539 -8.703 1.793 1 97.12 16 ILE B CA 1
ATOM 896 C C . ILE B 1 16 ? 9.031 -7.5 2.592 1 97.12 16 ILE B C 1
ATOM 898 O O . ILE B 1 16 ? 8.234 -6.793 3.215 1 97.12 16 ILE B O 1
ATOM 902 N N . CYS B 1 17 ? 10.273 -7.207 2.488 1 96.19 17 CYS B N 1
ATOM 903 C CA . CYS B 1 17 ? 10.867 -6.121 3.258 1 96.19 17 CYS B CA 1
ATOM 904 C C . CYS B 1 17 ? 10.281 -4.777 2.854 1 96.19 17 CYS B C 1
ATOM 906 O O . CYS B 1 17 ? 9.93 -3.965 3.713 1 96.19 17 CYS B O 1
ATOM 908 N N . SER B 1 18 ? 10.148 -4.516 1.638 1 95.19 18 SER B N 1
ATOM 909 C CA . SER B 1 18 ? 9.625 -3.242 1.163 1 95.19 18 SER B CA 1
ATOM 910 C C . SER B 1 18 ? 8.156 -3.076 1.54 1 95.19 18 SER B C 1
ATOM 912 O O . SER B 1 18 ? 7.723 -1.981 1.91 1 95.19 18 SER B O 1
ATOM 914 N N . THR B 1 19 ? 7.383 -4.152 1.484 1 96.12 19 THR B N 1
ATOM 915 C CA . THR B 1 19 ? 5.973 -4.102 1.852 1 96.12 19 THR B CA 1
ATOM 916 C C . THR B 1 19 ? 5.812 -3.861 3.35 1 96.12 19 THR B C 1
ATOM 918 O O . THR B 1 19 ? 4.98 -3.053 3.77 1 96.12 19 THR B O 1
ATOM 921 N N . ILE B 1 20 ? 6.652 -4.5 4.113 1 94.12 20 ILE B N 1
ATOM 922 C CA . ILE B 1 20 ? 6.621 -4.277 5.555 1 94.12 20 ILE B CA 1
ATOM 923 C C . ILE B 1 20 ? 7.031 -2.84 5.863 1 94.12 20 ILE B C 1
ATOM 925 O O . ILE B 1 20 ? 6.441 -2.193 6.734 1 94.12 20 ILE B O 1
ATOM 929 N N . GLY B 1 21 ? 8.047 -2.342 5.195 1 92.69 21 GLY B N 1
ATOM 930 C CA . GLY B 1 21 ? 8.414 -0.94 5.309 1 92.69 21 GLY B CA 1
ATOM 931 C C . GLY B 1 21 ? 7.27 0.005 4.996 1 92.69 21 GLY B C 1
ATOM 932 O O . GLY B 1 21 ? 7.074 1.002 5.695 1 92.69 21 GLY B O 1
ATOM 933 N N . LEU B 1 22 ? 6.531 -0.326 3.994 1 91.44 22 LEU B N 1
ATOM 934 C CA . LEU B 1 22 ? 5.383 0.484 3.602 1 91.44 22 LEU B CA 1
ATOM 935 C C . LEU B 1 22 ? 4.328 0.496 4.699 1 91.44 22 LEU B C 1
ATOM 937 O O . LEU B 1 22 ? 3.768 1.549 5.02 1 91.44 22 LEU B O 1
ATOM 941 N N . PHE B 1 23 ? 4.07 -0.63 5.281 1 93.38 23 PHE B N 1
ATOM 942 C CA . PHE B 1 23 ? 3.072 -0.722 6.34 1 93.38 23 PHE B CA 1
ATOM 943 C C . PHE B 1 23 ? 3.529 0.029 7.586 1 93.38 23 PHE B C 1
ATOM 945 O O . PHE B 1 23 ? 2.709 0.593 8.312 1 93.38 23 PHE B O 1
ATOM 952 N N . LEU B 1 24 ? 4.789 0.099 7.77 1 91 24 LEU B N 1
ATOM 953 C CA . LEU B 1 24 ? 5.305 0.781 8.953 1 91 24 LEU B CA 1
ATOM 954 C C . LEU B 1 24 ? 5.219 2.295 8.789 1 91 24 LEU B C 1
ATOM 956 O O . LEU B 1 24 ? 5.258 3.033 9.773 1 91 24 LEU B O 1
ATOM 960 N N . CYS B 1 25 ? 5.129 2.799 7.547 1 86.06 25 CYS B N 1
ATOM 961 C CA . CYS B 1 25 ? 4.918 4.227 7.324 1 86.06 25 CYS B CA 1
ATOM 962 C C . CYS B 1 25 ? 3.627 4.695 7.98 1 86.06 25 CYS B C 1
ATOM 964 O O . CYS B 1 25 ? 3.488 5.871 8.312 1 86.06 25 CYS B O 1
ATOM 966 N N . GLY B 1 26 ? 2.633 3.824 8.242 1 86.69 26 GLY B N 1
ATOM 967 C CA . GLY B 1 26 ? 1.409 4.164 8.945 1 86.69 26 GLY B CA 1
ATOM 968 C C . GLY B 1 26 ? 1.656 4.672 10.359 1 86.69 26 GLY B C 1
ATOM 969 O O . GLY B 1 26 ? 0.831 5.402 10.914 1 86.69 26 GLY B O 1
ATOM 970 N N . LEU B 1 27 ? 2.84 4.273 10.875 1 88.25 27 LEU B N 1
ATOM 971 C CA . LEU B 1 27 ? 3.215 4.738 12.203 1 88.25 27 LEU B CA 1
ATOM 972 C C . LEU B 1 27 ? 3.438 6.25 12.211 1 88.25 27 LEU B C 1
ATOM 974 O O . LEU B 1 27 ? 3.211 6.91 13.227 1 88.25 27 LEU B O 1
ATOM 978 N N . GLN B 1 28 ? 3.922 6.68 11.109 1 83.06 28 GLN B N 1
ATOM 979 C CA . GLN B 1 28 ? 4.133 8.117 11.008 1 83.06 28 GLN B CA 1
ATOM 980 C C . GLN B 1 28 ? 2.818 8.883 11.156 1 83.06 28 GLN B C 1
ATOM 982 O O . GLN B 1 28 ? 2.762 9.906 11.836 1 83.06 28 GLN B O 1
ATOM 987 N N . ILE B 1 29 ? 1.808 8.398 10.523 1 83.12 29 ILE B N 1
ATOM 988 C CA . ILE B 1 29 ? 0.487 9.008 10.625 1 83.12 29 ILE B CA 1
ATOM 989 C C . ILE B 1 29 ? -0.007 8.93 12.062 1 83.12 29 ILE B C 1
ATOM 991 O O . ILE B 1 29 ? -0.501 9.914 12.609 1 83.12 29 ILE B O 1
ATOM 995 N N . CYS B 1 30 ? 0.218 7.902 12.719 1 89.25 30 CYS B N 1
ATOM 996 C CA . CYS B 1 30 ? -0.229 7.711 14.094 1 89.25 30 CYS B CA 1
ATOM 997 C C . CYS B 1 30 ? 0.536 8.617 15.047 1 89.25 30 CYS B C 1
ATOM 999 O O . CYS B 1 30 ? -0.034 9.133 16.016 1 89.25 30 CYS B O 1
ATOM 1001 N N . SER B 1 31 ? 1.794 8.742 14.68 1 87.62 31 SER B N 1
ATOM 1002 C CA . SER B 1 31 ? 2.6 9.625 15.508 1 87.62 31 SER B CA 1
ATOM 1003 C C . SER B 1 31 ? 2.107 11.07 15.422 1 87.62 31 SER B C 1
ATOM 1005 O O . SER B 1 31 ? 2.082 11.781 16.422 1 87.62 31 SER B O 1
ATOM 1007 N N . ARG B 1 32 ? 1.728 11.453 14.305 1 83.69 32 ARG B N 1
ATOM 1008 C CA . ARG B 1 32 ? 1.192 12.797 14.117 1 83.69 32 ARG B CA 1
ATOM 1009 C C . ARG B 1 32 ? -0.122 12.969 14.867 1 83.69 32 ARG B C 1
ATOM 1011 O O . ARG B 1 32 ? -0.361 14.016 15.477 1 83.69 32 ARG B O 1
ATOM 1018 N N . ILE B 1 33 ? -0.938 12.031 14.867 1 87 33 ILE B N 1
ATOM 1019 C CA . ILE B 1 33 ? -2.209 12.055 15.586 1 87 33 ILE B CA 1
ATOM 1020 C C . ILE B 1 33 ? -1.952 12.172 17.094 1 87 33 ILE B C 1
ATOM 1022 O O . ILE B 1 33 ? -2.617 12.953 17.781 1 87 33 ILE B O 1
ATOM 1026 N N . ARG B 1 34 ? -0.968 11.422 17.438 1 89.81 34 ARG B N 1
ATOM 1027 C CA . ARG B 1 34 ? -0.621 11.461 18.859 1 89.81 34 ARG B CA 1
ATOM 1028 C C . ARG B 1 34 ? -0.114 12.836 19.266 1 89.81 34 ARG B C 1
ATOM 1030 O O . ARG B 1 34 ? -0.483 13.352 20.328 1 89.81 34 ARG B O 1
ATOM 1037 N N . GLN B 1 35 ? 0.705 13.445 18.453 1 88.06 35 GLN B N 1
ATOM 1038 C CA . GLN B 1 35 ? 1.295 14.75 18.734 1 88.0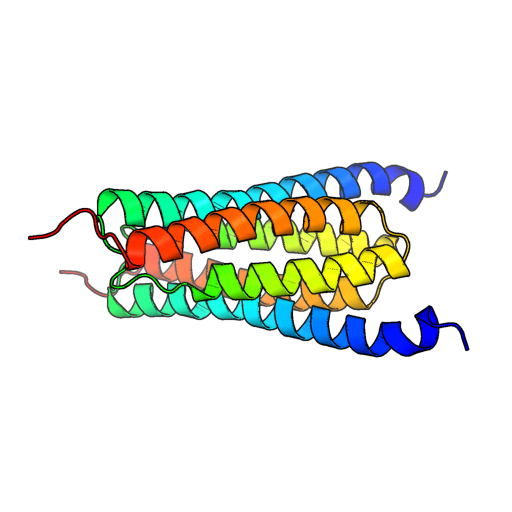6 35 GLN B CA 1
ATOM 1039 C C . GLN B 1 35 ? 0.232 15.844 18.75 1 88.06 35 GLN B C 1
ATOM 1041 O O . GLN B 1 35 ? 0.263 16.734 19.609 1 88.06 35 GLN B O 1
ATOM 1046 N N . ARG B 1 36 ? -0.72 15.758 17.828 1 87.81 36 ARG B N 1
ATOM 1047 C CA . ARG B 1 36 ? -1.774 16.766 17.719 1 87.81 36 ARG B CA 1
ATOM 1048 C C . ARG B 1 36 ? -2.879 16.5 18.734 1 87.81 36 ARG B C 1
ATOM 1050 O O . ARG B 1 36 ? -3.623 17.406 19.109 1 87.81 36 ARG B O 1
ATOM 1057 N N . GLY B 1 37 ? -2.953 15.297 19.125 1 91.62 37 GLY B N 1
ATOM 1058 C CA . GLY B 1 37 ? -3.957 14.906 20.109 1 91.62 37 GLY B CA 1
ATOM 1059 C C . GLY B 1 37 ? -5.348 14.773 19.516 1 91.62 37 GLY B C 1
ATOM 1060 O O . GLY B 1 37 ? -6.336 14.711 20.25 1 91.62 37 GLY B O 1
ATOM 1061 N N . THR B 1 38 ? -5.422 14.906 18.203 1 88.38 38 THR B N 1
ATOM 1062 C CA . THR B 1 38 ? -6.703 14.82 17.516 1 88.38 38 THR B CA 1
ATOM 1063 C C . THR B 1 38 ? -6.531 14.234 16.109 1 88.38 38 THR B C 1
ATOM 1065 O O . THR B 1 38 ? -5.426 14.227 15.57 1 88.38 38 THR B O 1
ATOM 1068 N N . THR B 1 39 ? -7.555 13.648 15.609 1 88.62 39 THR B N 1
ATOM 1069 C CA . THR B 1 39 ? -7.527 13.102 14.258 1 88.62 39 THR B CA 1
ATOM 1070 C C . THR B 1 39 ? -8.047 14.117 13.25 1 88.62 39 THR B C 1
ATOM 1072 O O . THR B 1 39 ? -8.109 13.844 12.055 1 88.62 39 THR B O 1
ATOM 1075 N N . GLU B 1 40 ? -8.375 15.32 13.719 1 83.06 40 GLU B N 1
ATOM 1076 C CA . GLU B 1 40 ? -8.922 16.344 12.836 1 83.06 40 GLU B CA 1
ATOM 1077 C C . GLU B 1 40 ? -7.938 16.688 11.719 1 83.06 40 GLU B C 1
ATOM 1079 O O . GLU B 1 40 ? -6.754 16.922 11.977 1 83.06 40 GLU B O 1
ATOM 1084 N N . GLY B 1 41 ? -8.312 16.547 10.445 1 77.81 41 GLY B N 1
ATOM 1085 C CA . GLY B 1 41 ? -7.461 16.859 9.312 1 77.81 41 GLY B CA 1
ATOM 1086 C C . GLY B 1 41 ? -6.727 15.641 8.773 1 77.81 41 GLY B C 1
ATOM 1087 O O . GLY B 1 41 ? -5.984 15.742 7.793 1 77.81 41 GLY B O 1
ATOM 1088 N N . THR B 1 42 ? -6.852 14.555 9.625 1 77.44 42 THR B N 1
ATOM 1089 C CA . THR B 1 42 ? -6.215 13.32 9.188 1 77.44 42 THR B CA 1
ATOM 1090 C C . THR B 1 42 ? -7.266 12.273 8.828 1 77.44 42 THR B C 1
ATOM 1092 O O . THR B 1 42 ? -8.047 11.852 9.68 1 77.44 42 THR B O 1
ATOM 1095 N N . GLY B 1 43 ? -7.352 11.844 7.59 1 79.5 43 GLY B N 1
ATOM 1096 C CA . GLY B 1 43 ? -8.32 10.844 7.156 1 79.5 43 GLY B CA 1
ATOM 1097 C C . GLY B 1 43 ? -7.883 9.422 7.445 1 79.5 43 GLY B C 1
ATOM 1098 O O . GLY B 1 43 ? -6.684 9.141 7.535 1 79.5 43 GLY B O 1
ATOM 1099 N N . SER B 1 44 ? -8.922 8.57 7.75 1 85 44 SER B N 1
ATOM 1100 C CA . SER B 1 44 ? -8.664 7.152 7.977 1 85 44 SER B CA 1
ATOM 1101 C C . SER B 1 44 ? -8.625 6.379 6.664 1 85 44 SER B C 1
ATOM 1103 O O . SER B 1 44 ? -8.391 5.168 6.656 1 85 44 SER B O 1
ATOM 1105 N N . GLY B 1 45 ? -8.703 7.031 5.562 1 85.88 45 GLY B N 1
ATOM 1106 C CA . GLY B 1 45 ? -8.82 6.426 4.246 1 85.88 45 GLY B CA 1
ATOM 1107 C C . GLY B 1 45 ? -7.715 5.441 3.938 1 85.88 45 GLY B C 1
ATOM 1108 O O . GLY B 1 45 ? -7.977 4.277 3.631 1 85.88 45 GLY B O 1
ATOM 1109 N N . PRO B 1 46 ? -6.512 5.898 4.133 1 84.44 46 PRO B N 1
ATOM 1110 C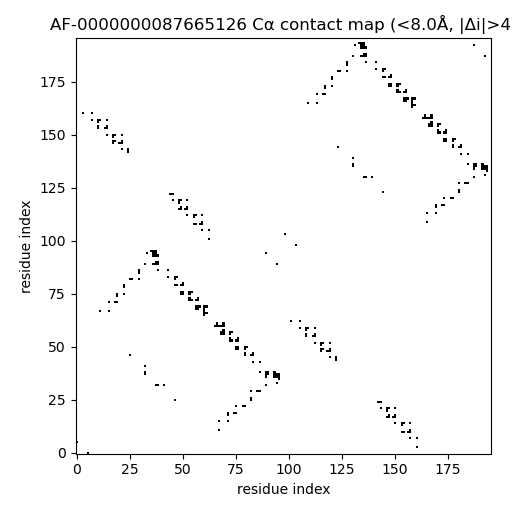 CA . PRO B 1 46 ? -5.391 5.016 3.797 1 84.44 46 PRO B CA 1
ATOM 1111 C C . PRO B 1 46 ? -5.371 3.744 4.641 1 84.44 46 PRO B C 1
ATOM 1113 O O . PRO B 1 46 ? -5.062 2.664 4.133 1 84.44 46 PRO B O 1
ATOM 1116 N N . PHE B 1 47 ? -5.793 3.822 5.918 1 92.31 47 PHE B N 1
ATOM 1117 C CA . PHE B 1 47 ? -5.777 2.666 6.805 1 92.31 47 PHE B CA 1
ATOM 1118 C C . PHE B 1 47 ? -6.898 1.695 6.445 1 92.31 47 PHE B C 1
ATOM 1120 O O . PHE B 1 47 ? -6.68 0.483 6.395 1 92.31 47 PHE B O 1
ATOM 1127 N N . LEU B 1 48 ? -8.016 2.244 6.18 1 92.69 48 LEU B N 1
ATOM 1128 C CA . LEU B 1 48 ? -9.172 1.421 5.867 1 92.69 48 LEU B CA 1
ATOM 1129 C C . LEU B 1 48 ? -8.984 0.693 4.543 1 92.69 48 LEU B C 1
ATOM 1131 O O . LEU B 1 48 ? -9.219 -0.515 4.453 1 92.69 48 LEU B O 1
ATOM 1135 N N . ILE B 1 49 ? -8.586 1.363 3.541 1 93.88 49 ILE B N 1
ATOM 1136 C CA . ILE B 1 49 ? -8.43 0.773 2.217 1 93.88 49 ILE B CA 1
ATOM 1137 C C . ILE B 1 49 ? -7.305 -0.264 2.244 1 93.88 49 ILE B C 1
ATOM 1139 O O . ILE B 1 49 ? -7.422 -1.326 1.628 1 93.88 49 ILE B O 1
ATOM 1143 N N . THR B 1 50 ? -6.219 0.037 2.979 1 95.44 50 THR B N 1
ATOM 1144 C CA . THR B 1 50 ? -5.137 -0.933 3.102 1 95.44 50 THR B CA 1
ATOM 1145 C C . THR B 1 50 ? -5.621 -2.197 3.803 1 95.44 50 THR B C 1
ATOM 1147 O O . THR B 1 50 ? -5.246 -3.309 3.422 1 95.44 50 THR B O 1
ATOM 1150 N N . PHE B 1 51 ? -6.457 -2.031 4.824 1 96.44 51 PHE B N 1
ATOM 1151 C CA . PHE B 1 51 ? -7.023 -3.156 5.555 1 96.44 51 PHE B CA 1
ATOM 1152 C C . PHE B 1 51 ? -7.828 -4.059 4.625 1 96.44 51 PHE B C 1
ATOM 1154 O O . PHE B 1 51 ? -7.641 -5.273 4.617 1 96.44 51 PHE B O 1
ATOM 1161 N N . ILE B 1 52 ? -8.617 -3.463 3.871 1 96.44 52 ILE B N 1
ATOM 1162 C CA . ILE B 1 52 ? -9.461 -4.18 2.922 1 96.44 52 ILE B CA 1
ATOM 1163 C C . ILE B 1 52 ? -8.586 -4.855 1.863 1 96.44 52 ILE B C 1
ATOM 1165 O O . ILE B 1 52 ? -8.797 -6.02 1.524 1 96.44 52 ILE B O 1
ATOM 1169 N N . SER B 1 53 ? -7.617 -4.148 1.369 1 97.38 53 SER B N 1
ATOM 1170 C CA . SER B 1 53 ? -6.711 -4.68 0.354 1 97.38 53 SER B CA 1
ATOM 1171 C C . SER B 1 53 ? -5.949 -5.895 0.871 1 97.38 53 SER B C 1
ATOM 1173 O O . SER B 1 53 ? -5.867 -6.918 0.188 1 97.38 53 SER B O 1
ATOM 1175 N N . CYS B 1 54 ? -5.492 -5.816 2.068 1 98.06 54 CYS B N 1
ATOM 1176 C CA . CYS B 1 54 ? -4.777 -6.941 2.662 1 98.06 54 CYS B CA 1
ATOM 1177 C C . CYS B 1 54 ? -5.684 -8.164 2.787 1 98.06 54 CYS B C 1
ATOM 1179 O O . CYS B 1 54 ? -5.242 -9.289 2.59 1 98.06 54 CYS B O 1
ATOM 1181 N N . ALA B 1 55 ? -6.902 -7.953 3.113 1 98 55 ALA B N 1
ATOM 1182 C CA . ALA B 1 55 ? -7.852 -9.062 3.234 1 98 55 ALA B CA 1
ATOM 1183 C C . ALA B 1 55 ? -8.062 -9.75 1.891 1 98 55 ALA B C 1
ATOM 1185 O O . ALA B 1 55 ? -8.055 -10.984 1.811 1 98 55 ALA B O 1
ATOM 1186 N N . PHE B 1 56 ? -8.164 -8.961 0.86 1 97.31 56 PHE B N 1
ATOM 1187 C CA . PHE B 1 56 ? -8.375 -9.523 -0.468 1 97.31 56 PHE B CA 1
ATOM 1188 C C . PHE B 1 56 ? -7.125 -10.242 -0.963 1 97.31 56 PHE B C 1
ATOM 1190 O O . PHE B 1 56 ? -7.207 -11.344 -1.502 1 97.31 56 PHE B O 1
ATOM 1197 N N . TRP B 1 57 ? -5.977 -9.703 -0.754 1 97.69 57 TRP B N 1
ATOM 1198 C CA . TRP B 1 57 ? -4.727 -10.297 -1.221 1 97.69 57 TRP B CA 1
ATOM 1199 C C . TRP B 1 57 ? -4.387 -11.547 -0.42 1 97.69 57 TRP B C 1
ATOM 1201 O O . TRP B 1 57 ? -3.771 -12.477 -0.943 1 97.69 57 TRP B O 1
ATOM 1211 N N . LEU B 1 58 ? -4.84 -11.508 0.833 1 97.94 58 LEU B N 1
ATOM 1212 C CA . LEU B 1 58 ? -4.645 -12.703 1.646 1 97.94 58 LEU B CA 1
ATOM 1213 C C . LEU B 1 58 ? -5.426 -13.883 1.076 1 97.94 58 LEU B C 1
ATOM 1215 O O . LEU B 1 58 ? -4.875 -14.977 0.903 1 97.94 58 LEU B O 1
ATOM 1219 N N . GLN B 1 59 ? -6.629 -13.648 0.746 1 97.62 59 GLN B N 1
ATOM 1220 C CA . GLN B 1 59 ? -7.449 -14.695 0.142 1 97.62 59 GLN B CA 1
ATOM 1221 C C . GLN B 1 59 ? -6.902 -15.102 -1.223 1 97.62 59 GLN B C 1
ATOM 1223 O O . GLN B 1 59 ? -6.855 -16.297 -1.548 1 97.62 59 GLN B O 1
ATOM 1228 N N . TYR B 1 60 ? -6.48 -14.148 -1.938 1 96.88 60 TYR B N 1
ATOM 1229 C CA . TYR B 1 60 ? -5.867 -14.391 -3.24 1 96.88 60 TYR B CA 1
ATOM 1230 C C . TYR B 1 60 ? -4.621 -15.258 -3.102 1 96.88 60 TYR B C 1
ATOM 1232 O O . TYR B 1 60 ? -4.445 -16.219 -3.854 1 96.88 60 TYR B O 1
ATOM 1240 N N . GLY B 1 61 ? -3.82 -14.875 -2.152 1 97.12 61 GLY B N 1
ATOM 1241 C CA . GLY B 1 61 ? -2.607 -15.641 -1.908 1 97.12 61 GLY B CA 1
ATOM 1242 C C . GLY B 1 61 ? -2.879 -17.078 -1.514 1 97.12 61 GLY B C 1
ATOM 1243 O O . GLY B 1 61 ? -2.168 -18 -1.94 1 97.12 61 GLY B O 1
ATOM 1244 N N . VAL B 1 62 ? -3.885 -17.312 -0.656 1 96.5 62 VAL B N 1
ATOM 1245 C CA . VAL B 1 62 ? -4.242 -18.656 -0.217 1 96.5 62 VAL B CA 1
ATOM 1246 C C . VAL B 1 62 ? -4.684 -19.484 -1.417 1 96.5 62 VAL B C 1
ATOM 1248 O O . VAL B 1 62 ? -4.223 -20.625 -1.599 1 96.5 62 VAL B O 1
ATOM 1251 N N . LEU B 1 63 ? -5.512 -18.891 -2.268 1 94.56 63 LEU B N 1
ATOM 1252 C CA . LEU B 1 63 ? -6.016 -19.625 -3.43 1 94.56 63 LEU B CA 1
ATOM 1253 C C . LEU B 1 63 ? -4.891 -19.891 -4.422 1 94.56 63 LEU B C 1
ATOM 1255 O O . LEU B 1 63 ? -4.871 -20.953 -5.062 1 94.56 63 LEU B O 1
ATOM 1259 N N . LYS B 1 64 ? -3.965 -19 -4.484 1 95.62 64 LYS B N 1
ATOM 1260 C CA . LYS B 1 64 ? -2.842 -19.141 -5.406 1 95.62 64 LYS B CA 1
ATOM 1261 C C . LYS B 1 64 ? -1.711 -19.953 -4.781 1 95.62 64 LYS B C 1
ATOM 1263 O O . LYS B 1 64 ? -0.731 -20.281 -5.449 1 95.62 64 LYS B O 1
ATOM 1268 N N . GLN B 1 65 ? -1.866 -20.203 -3.488 1 95.62 65 GLN B N 1
ATOM 1269 C CA . GLN B 1 65 ? -0.843 -20.906 -2.725 1 95.62 65 GLN B CA 1
ATOM 1270 C C . GLN B 1 65 ? 0.501 -20.188 -2.814 1 95.62 65 GLN B C 1
ATOM 1272 O O . GLN B 1 65 ? 1.525 -20.812 -3.098 1 95.62 65 GLN B O 1
ATOM 1277 N N . ASP B 1 66 ? 0.461 -18.922 -2.73 1 97.06 66 ASP B N 1
ATOM 1278 C CA . ASP B 1 66 ? 1.644 -18.062 -2.732 1 97.06 66 ASP B CA 1
ATOM 1279 C C . ASP B 1 66 ? 1.995 -17.609 -1.318 1 97.06 66 ASP B C 1
ATOM 1281 O O . ASP B 1 66 ? 1.375 -16.688 -0.786 1 97.06 66 ASP B O 1
ATOM 1285 N N . ASN B 1 67 ? 3.035 -18.172 -0.773 1 96.56 67 ASN B N 1
ATOM 1286 C CA . ASN B 1 67 ? 3.387 -17.922 0.623 1 96.56 67 ASN B CA 1
ATOM 1287 C C . ASN B 1 67 ? 3.895 -16.5 0.837 1 96.56 67 ASN B C 1
ATOM 1289 O O . ASN B 1 67 ? 3.762 -15.953 1.931 1 96.56 67 ASN B O 1
ATOM 1293 N N . VAL B 1 68 ? 4.535 -15.969 -0.18 1 97.19 68 VAL B N 1
ATOM 1294 C CA . VAL B 1 68 ? 5.043 -14.609 -0.073 1 97.19 68 VAL B CA 1
ATOM 1295 C C . VAL B 1 68 ? 3.875 -13.633 0.046 1 97.19 68 VAL B C 1
ATOM 1297 O O . VAL B 1 68 ? 3.848 -12.797 0.952 1 97.19 68 VAL B O 1
ATOM 1300 N N . VAL B 1 69 ? 2.877 -13.805 -0.768 1 97.88 69 VAL B N 1
ATOM 1301 C CA . VAL B 1 69 ? 1.685 -12.961 -0.77 1 97.88 69 VAL B CA 1
ATOM 1302 C C . VAL B 1 69 ? 0.916 -13.156 0.536 1 97.88 69 VAL B C 1
ATOM 1304 O O . VAL B 1 69 ? 0.462 -12.18 1.145 1 97.88 69 VAL B O 1
ATOM 1307 N N . ILE B 1 70 ? 0.86 -14.336 0.996 1 98.06 70 ILE B N 1
ATOM 1308 C CA . ILE B 1 70 ? 0.141 -14.641 2.23 1 98.06 70 ILE B CA 1
ATOM 1309 C C . ILE B 1 70 ? 0.83 -13.945 3.406 1 98.06 70 ILE B C 1
ATOM 1311 O O . ILE B 1 70 ? 0.182 -13.25 4.191 1 98.06 70 ILE B O 1
ATOM 1315 N N . LEU B 1 71 ? 2.07 -14.078 3.439 1 97.88 71 LEU B N 1
ATOM 1316 C CA . LEU B 1 71 ? 2.83 -13.57 4.578 1 97.88 71 LEU B CA 1
ATOM 1317 C C . LEU B 1 71 ? 2.695 -12.055 4.688 1 97.88 71 LEU B C 1
ATOM 1319 O O . LEU B 1 71 ? 2.365 -11.531 5.754 1 97.88 71 LEU B O 1
ATOM 1323 N N . VAL B 1 72 ? 2.955 -11.328 3.66 1 97.25 72 VAL B N 1
ATOM 1324 C CA . VAL B 1 72 ? 2.961 -9.867 3.725 1 97.25 72 VAL B CA 1
ATOM 1325 C C . VAL B 1 72 ? 1.558 -9.359 4.043 1 97.25 72 VAL B C 1
ATOM 1327 O O . VAL B 1 72 ? 1.398 -8.359 4.75 1 97.25 72 VAL B O 1
ATOM 1330 N N . ASN B 1 73 ? 0.552 -10.008 3.596 1 97.94 73 ASN B N 1
ATOM 1331 C CA . ASN B 1 73 ? -0.808 -9.516 3.783 1 97.94 73 ASN B CA 1
ATOM 1332 C C . ASN B 1 73 ? -1.371 -9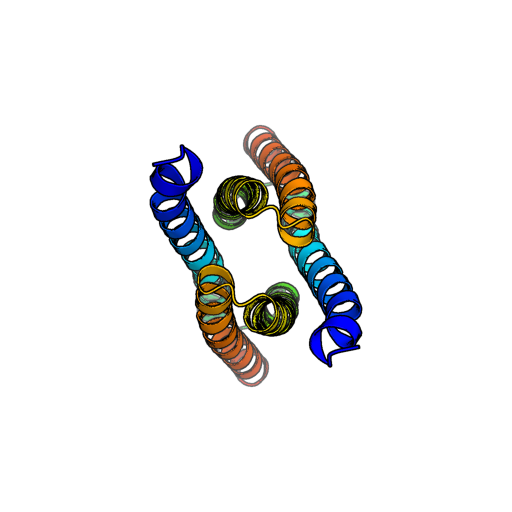.93 5.141 1 97.94 73 ASN B C 1
ATOM 1334 O O . ASN B 1 73 ? -2.211 -9.227 5.707 1 97.94 73 ASN B O 1
ATOM 1338 N N . VAL B 1 74 ? -0.855 -11.047 5.785 1 97.94 74 VAL B N 1
ATOM 1339 C CA . VAL B 1 74 ? -1.176 -11.352 7.18 1 97.94 74 VAL B CA 1
ATOM 1340 C C . VAL B 1 74 ? -0.613 -10.258 8.086 1 97.94 74 VAL B C 1
ATOM 1342 O O . VAL B 1 74 ? -1.32 -9.734 8.945 1 97.94 74 VAL B O 1
ATOM 1345 N N . VAL B 1 75 ? 0.576 -9.914 7.852 1 97.25 75 VAL B N 1
ATOM 1346 C CA . VAL B 1 75 ? 1.228 -8.867 8.633 1 97.25 75 VAL B CA 1
ATOM 1347 C C . VAL B 1 75 ? 0.513 -7.539 8.406 1 97.25 75 VAL B C 1
ATOM 1349 O O . VAL B 1 75 ? 0.213 -6.82 9.367 1 97.25 75 VAL B O 1
ATOM 1352 N N . GLY B 1 76 ? 0.251 -7.25 7.164 1 97.38 76 GLY B N 1
ATOM 1353 C CA . GLY B 1 76 ? -0.467 -6.027 6.844 1 97.38 76 GLY B CA 1
ATOM 1354 C C . GLY B 1 76 ? -1.836 -5.949 7.488 1 97.38 76 GLY B C 1
ATOM 1355 O O . GLY B 1 76 ? -2.199 -4.922 8.062 1 97.38 76 GLY B O 1
ATOM 1356 N N . PHE B 1 77 ? -2.5 -7.051 7.402 1 97.62 77 PHE B N 1
ATOM 1357 C CA . PHE B 1 77 ? -3.842 -7.109 7.969 1 97.62 77 PHE B CA 1
ATOM 1358 C C . PHE B 1 77 ? -3.809 -6.84 9.469 1 97.62 77 PHE B C 1
ATOM 1360 O O . PHE B 1 77 ? -4.621 -6.07 9.984 1 97.62 77 PHE B O 1
ATOM 1367 N N . MET B 1 78 ? -2.879 -7.383 10.117 1 97.44 78 MET B N 1
ATOM 1368 C CA . MET B 1 78 ? -2.738 -7.203 11.562 1 97.44 78 MET B CA 1
ATOM 1369 C C . MET B 1 78 ? -2.344 -5.77 11.898 1 97.44 78 MET B C 1
ATOM 1371 O O . MET B 1 78 ? -2.938 -5.145 12.781 1 97.44 78 MET B O 1
ATOM 1375 N N . LEU B 1 79 ? -1.392 -5.246 11.234 1 96.44 79 LEU B N 1
ATOM 1376 C CA . LEU B 1 79 ? -0.917 -3.893 11.5 1 96.44 79 LEU B CA 1
ATOM 1377 C C . LEU B 1 79 ? -2.006 -2.867 11.195 1 96.44 79 LEU B C 1
ATOM 1379 O O . LEU B 1 79 ? -2.232 -1.947 11.984 1 96.44 79 LEU B O 1
ATOM 1383 N N . GLN B 1 80 ? -2.662 -3.07 10.031 1 96.44 80 GLN B N 1
ATOM 1384 C CA . GLN B 1 80 ? -3.719 -2.133 9.664 1 96.44 80 GLN B CA 1
ATOM 1385 C C . GLN B 1 80 ? -4.867 -2.18 10.672 1 96.44 80 GLN B C 1
ATOM 1387 O O . GLN B 1 80 ? -5.492 -1.155 10.953 1 96.44 80 GLN B O 1
ATOM 1392 N N . SER B 1 81 ? -5.156 -3.369 11.203 1 97.19 81 SER B N 1
ATOM 1393 C CA . SER B 1 81 ? -6.152 -3.471 12.266 1 97.19 81 SER B CA 1
ATOM 1394 C C . SER B 1 81 ? -5.758 -2.635 13.477 1 97.19 81 SER B C 1
ATOM 1396 O O . SER B 1 81 ? -6.582 -1.907 14.031 1 97.19 81 SER B O 1
ATOM 1398 N N . CYS B 1 82 ? -4.543 -2.674 13.859 1 96.88 82 CYS B N 1
ATOM 1399 C CA . CYS B 1 82 ? -4.039 -1.896 14.984 1 96.88 82 CYS B CA 1
ATOM 1400 C C . CYS B 1 82 ? -4.141 -0.402 14.703 1 96.88 82 CYS B C 1
ATOM 1402 O O . CYS B 1 82 ? -4.566 0.368 15.562 1 96.88 82 CYS B O 1
ATOM 1404 N N . TYR B 1 83 ? -3.77 0.001 13.484 1 95.38 83 TYR B N 1
ATOM 1405 C CA . TYR B 1 83 ? -3.842 1.413 13.125 1 95.38 83 TYR B CA 1
ATOM 1406 C C . TYR B 1 83 ? -5.281 1.911 13.156 1 95.38 83 TYR B C 1
ATOM 1408 O O . TYR B 1 83 ? -5.555 3.014 13.633 1 95.38 83 TYR B O 1
ATOM 1416 N N . LEU B 1 84 ? -6.156 1.122 12.656 1 95.31 84 LEU B N 1
ATOM 1417 C CA . LEU B 1 84 ? -7.562 1.505 12.617 1 95.31 84 LEU B CA 1
ATOM 1418 C C . LEU B 1 84 ? -8.141 1.624 14.023 1 95.31 84 LEU B C 1
ATOM 1420 O O . LEU B 1 84 ? -8.891 2.559 14.312 1 95.31 84 LEU B O 1
ATOM 1424 N N . LEU B 1 85 ? -7.812 0.727 14.82 1 95.81 85 LEU B N 1
ATOM 1425 C CA . LEU B 1 85 ? -8.281 0.763 16.203 1 95.81 85 LEU B CA 1
ATOM 1426 C C . LEU B 1 85 ? -7.754 2.002 16.922 1 95.81 85 LEU B C 1
ATOM 1428 O O . LEU B 1 85 ? -8.492 2.658 17.656 1 95.81 85 LEU B O 1
ATOM 1432 N N . TYR B 1 86 ? -6.504 2.246 16.688 1 95.06 86 TYR B N 1
ATOM 1433 C CA . TYR B 1 86 ? -5.902 3.43 17.297 1 95.06 86 TYR B CA 1
ATOM 1434 C C . TYR B 1 86 ? -6.586 4.699 16.797 1 95.06 86 TYR B C 1
ATOM 1436 O O . TYR B 1 86 ? -6.883 5.598 17.594 1 95.06 86 TYR B O 1
ATOM 1444 N N . TYR B 1 87 ? -6.77 4.758 15.516 1 93.69 87 TYR B N 1
ATOM 1445 C CA . TYR B 1 87 ? -7.43 5.91 14.914 1 93.69 87 TYR B CA 1
ATOM 1446 C C . TYR B 1 87 ? -8.82 6.117 15.508 1 93.69 87 TYR B C 1
ATOM 1448 O O . TYR B 1 87 ? -9.18 7.234 15.883 1 93.69 87 TYR B O 1
ATOM 1456 N N . TYR B 1 88 ? -9.547 5.098 15.625 1 93.44 88 TYR B N 1
ATOM 1457 C CA . TYR B 1 88 ? -10.898 5.172 16.172 1 93.44 88 TYR B CA 1
ATOM 1458 C C . TYR B 1 88 ? -10.883 5.566 17.641 1 93.44 88 TYR B C 1
ATOM 1460 O O . TYR B 1 88 ? -11.727 6.34 18.094 1 93.44 88 TYR B O 1
ATOM 1468 N N . TRP B 1 89 ? -9.906 5.035 18.344 1 94.44 89 TRP B N 1
ATOM 1469 C CA . TRP B 1 89 ? -9.758 5.375 19.75 1 94.44 89 TRP B CA 1
ATOM 1470 C C . TRP B 1 89 ? -9.445 6.859 19.922 1 94.44 89 TRP B C 1
ATOM 1472 O O . TRP B 1 89 ? -10.055 7.535 20.766 1 94.44 89 TRP B O 1
ATOM 1482 N N . MET B 1 90 ? -8.625 7.387 19.125 1 93.56 90 MET B N 1
ATOM 1483 C CA . MET B 1 90 ? -8.203 8.781 19.219 1 93.56 90 MET B CA 1
ATOM 1484 C C . MET B 1 90 ? -9.312 9.711 18.734 1 93.56 90 MET B C 1
ATOM 1486 O O . MET B 1 90 ? -9.344 10.891 19.109 1 93.56 90 MET B O 1
ATOM 1490 N N . THR B 1 91 ? -10.109 9.227 17.828 1 90.25 91 THR B N 1
ATOM 1491 C CA . THR B 1 91 ? -11.25 10.016 17.375 1 90.25 91 THR B CA 1
ATOM 1492 C C . THR B 1 91 ? -12.281 10.164 18.484 1 90.25 91 THR B C 1
ATOM 1494 O O . THR B 1 91 ? -12.891 11.227 18.641 1 90.25 91 THR B O 1
ATOM 1497 N N . ARG B 1 92 ? -12.391 9.188 19.266 1 91.56 92 ARG B N 1
ATOM 1498 C CA . ARG B 1 92 ? -13.383 9.188 20.344 1 91.56 92 ARG B CA 1
ATOM 1499 C C . ARG B 1 92 ? -12.828 9.828 21.609 1 91.56 92 ARG B C 1
ATOM 1501 O O . ARG B 1 92 ? -13.57 10.398 22.406 1 91.56 92 ARG B O 1
ATOM 1508 N N . HIS B 1 93 ? -11.508 9.75 21.734 1 92 93 HIS B N 1
ATOM 1509 C CA . HIS B 1 93 ? -10.867 10.258 22.938 1 92 93 HIS B CA 1
ATOM 1510 C C . HIS B 1 93 ? -9.703 11.18 22.594 1 92 93 HIS B C 1
ATOM 1512 O O . HIS B 1 93 ? -8.547 10.844 22.875 1 92 93 HIS B O 1
ATOM 1518 N N . PRO B 1 94 ? -10.078 12.336 21.984 1 88.06 94 PRO B N 1
ATOM 1519 C CA . PRO B 1 94 ? -8.977 13.242 21.672 1 88.06 94 PRO B CA 1
ATOM 1520 C C . PRO B 1 94 ? -8.211 13.688 22.922 1 88.06 94 PRO B C 1
ATOM 1522 O O . PRO B 1 94 ? -8.797 13.812 24 1 88.06 94 PRO B O 1
ATOM 1525 N N . LEU B 1 95 ? -6.918 13.727 22.844 1 83 95 LEU B N 1
ATOM 1526 C CA . LEU B 1 95 ? -6.074 14.117 23.969 1 83 95 LEU B CA 1
ATOM 1527 C C . LEU B 1 95 ? -6.172 15.617 24.219 1 83 95 LEU B C 1
ATOM 1529 O O . LEU B 1 95 ? -5.945 16.078 25.344 1 83 95 LEU B O 1
ATOM 1533 N N . GLN B 1 96 ? -6.203 16.547 23.188 1 68.25 96 GLN B N 1
ATOM 1534 C CA . GLN B 1 96 ? -6.246 17.984 23.422 1 68.25 96 GLN B CA 1
ATOM 1535 C C . GLN B 1 96 ? -7.672 18.453 23.703 1 68.25 96 GLN B C 1
ATOM 1537 O O . GLN B 1 96 ? -8.5 18.5 22.781 1 68.25 96 GLN B O 1
ATOM 1542 N N . ASP B 1 97 ? -8.445 17.875 24.641 1 53.78 97 ASP B N 1
ATOM 1543 C CA . ASP B 1 97 ? -9.656 18.531 25.109 1 53.78 97 ASP B CA 1
ATOM 1544 C C . ASP B 1 97 ? -9.414 20.016 25.328 1 53.78 97 ASP B C 1
ATOM 1546 O O . ASP B 1 97 ? -8.609 20.406 26.188 1 53.78 97 ASP B O 1
ATOM 1550 N N . VAL B 1 98 ? -8.852 20.828 24.453 1 37.81 98 VAL B N 1
ATOM 1551 C CA . VAL B 1 98 ? -9.078 22.172 24.984 1 37.81 98 VAL B CA 1
ATOM 1552 C C . VAL B 1 98 ? -10.57 22.5 24.938 1 37.81 98 VAL B C 1
ATOM 1554 O O . VAL B 1 98 ? -11.273 22.094 24.016 1 37.81 98 VAL B O 1
#

Radius of gyration: 18.26 Å; Cα contacts (8 Å, |Δi|>4): 196; chains: 2; bounding box: 34×60×39 Å

Solvent-accessible surface area (backbone atoms only — not comparable to full-atom values): 10192 Å² total; per-residue (Å²): 133,52,71,59,69,66,47,44,63,56,37,51,50,50,28,45,52,31,46,52,52,44,58,51,49,56,51,56,57,50,49,49,30,60,74,64,19,36,45,82,97,57,78,63,58,65,43,52,38,46,30,53,24,18,53,34,39,26,53,44,14,60,71,66,67,34,67,67,49,28,50,52,19,51,52,41,31,54,51,28,49,51,51,45,51,50,50,52,48,32,60,76,52,44,68,61,74,120,133,53,70,58,69,67,46,44,63,57,37,51,51,49,28,45,51,31,46,51,53,45,58,52,50,54,50,56,57,51,49,50,29,60,73,63,19,37,45,82,98,55,78,64,58,64,43,52,38,45,30,52,25,18,53,32,38,27,54,44,14,60,72,66,66,33,66,68,49,29,52,52,19,52,54,40,32,53,51,27,50,51,51,46,50,51,52,52,49,34,62,76,52,44,69,60,72,120

Sequence (196 aa):
MTLAEDVLPYLSFSAICSTIGLFLCGLQICSRIRQRGTTEGTGSGPFLITFISCAFWLQYGVLKQDNVVILVNVVGFMLQSCYLLYYYWMTRHPLQDVMTLAEDVLPYLSFSAICSTIGLFLCGLQICSRIRQRGTTEGTGSGPFLITFISCAFWLQYGVLKQDNVVILVNVVGFMLQSCYLLYYYWMTRHPLQDV